Protein AF-A0A7R7XE07-F1 (afdb_monomer)

Foldseek 3Di:
DDPVVVVVPPDPPVLVCVVLLADDLVVLVVLLVCLLPPVVPQDPVNLCNLLSADDLVLLQVQCCVPPVDGPCVLLQCLLPPVVPDALVSLLCLLSRNDHPDVVSSVSSVVVLVCCVVPVVVSNVSSVSSNVSNDDPSSVSSNVSSVPPVVSVVSVVVVLVVPQLVQVVVPHDPVLVVVVVVPPDAADEDEDEDAPCPPPPVVVVVVVVVVVCLVVPLPRHHSSVVNVVRHDYDYDYDPDDPPPPPPPPPPPDDDDDDDD

Secondary structure (DSSP, 8-state):
--GGGSGGGS------GGGGTPPPHHHHHHHHHHHHH-GGG--HHHHHHHHT---HHHHHHHHHHHHS--HHHHHHHHHH-STT--HHHHHHHHTTS----HHHHHHHHHHHHHHHHHSHHHHHHHHHHHHHHS-HHHHHHHHHHH-HHHHHHHHHHHHHHS--HHHHS-S-HHHHHHHTTTTS---EEEE--SS-TT-HHHHHHHHHHHHHHHHSTTSSTTHHHHHHH-EEEE----S-GGG-GGG------------

Mean predicted aligned error: 15.88 Å

Sequence (259 aa):
MDIHTRLADVRQMRINYQNLGLSDWSNIEPLFDKAINNPAEVTPEEKHKIAQWPSHEEMDAQCQKQFNRSIDDLLQAAATDRDPLNHPEARLIRQGFHGIDLLAYTEREAVARRRERFEKPLWDTYQKALASVLLPVELQAWNAVADSRWFNEKGASLQKQIHNPFVDSGPAPWVQRIIDQGDSKACGYAIYCSGLDRSEAWQNFQSYFDQRVSLVPSLGAGSDQIRSTKLTQFLNYEEPEDDLTFCDKSSETFETKAA

pLDDT: mean 73.91, std 19.94, range [32.12, 97.75]

Nearest PDB structures (foldseek):
  2e7g-assembly1_A  TM=3.113E-01  e=5.527E+00  Homo sapiens

Radius of gyration: 25.07 Å; Cα contacts (8 Å, |Δi|>4): 210; chains: 1; bounding box: 49×61×80 Å

Solvent-accessible surface area (backbone atoms only — not comparable to full-atom values): 15424 Å² total; per-residue (Å²): 135,71,74,79,69,63,70,80,66,67,70,78,72,76,74,57,40,67,86,63,62,37,73,62,58,90,79,45,48,70,55,28,56,42,19,61,76,42,37,90,76,54,46,75,68,54,40,26,58,69,58,38,33,60,56,70,67,55,31,34,52,49,32,37,74,75,68,71,39,54,54,65,60,53,31,50,39,29,41,75,48,53,80,83,53,50,50,69,59,41,47,28,59,63,56,30,45,50,77,94,43,73,67,58,47,54,52,50,54,50,50,52,54,46,36,55,71,77,38,42,74,60,40,54,45,45,54,49,15,42,64,48,58,43,53,72,51,51,46,40,18,46,57,57,43,61,39,62,66,62,48,50,53,42,44,53,51,47,61,71,62,52,70,44,64,28,60,79,70,41,40,58,74,73,54,40,54,61,62,73,56,58,97,68,76,58,62,63,58,84,58,86,59,74,97,41,82,91,33,71,69,47,55,49,46,53,51,50,48,52,54,46,64,70,61,62,62,78,66,44,42,65,27,68,60,50,61,78,35,54,45,85,53,84,56,83,68,90,71,71,84,86,73,72,77,80,80,76,84,81,82,76,75,90,78,82,80,87,129

Structure (mmCIF, N/CA/C/O backbone):
data_AF-A0A7R7XE07-F1
#
_entry.id   AF-A0A7R7XE07-F1
#
loop_
_atom_site.group_PDB
_atom_site.id
_atom_site.type_symbol
_atom_site.label_atom_id
_atom_site.label_alt_id
_atom_site.label_comp_id
_atom_site.label_asym_id
_atom_site.label_entity_id
_atom_site.label_seq_id
_atom_site.pdbx_PDB_ins_code
_atom_site.Cartn_x
_atom_site.Cartn_y
_atom_site.Cartn_z
_atom_site.occupancy
_atom_site.B_iso_or_equiv
_atom_site.auth_seq_id
_atom_site.auth_comp_id
_atom_site.auth_asym_id
_atom_site.auth_atom_id
_atom_site.pdbx_PDB_model_num
ATOM 1 N N . MET A 1 1 ? 11.368 44.704 -7.005 1.00 43.84 1 MET A N 1
ATOM 2 C CA . MET A 1 1 ? 10.374 43.661 -7.339 1.00 43.84 1 MET A CA 1
ATOM 3 C C . MET A 1 1 ? 10.916 42.363 -6.782 1.00 43.84 1 MET A C 1
ATOM 5 O O . MET A 1 1 ? 12.028 41.994 -7.133 1.00 43.84 1 MET A O 1
ATOM 9 N N . ASP A 1 2 ? 10.209 41.815 -5.803 1.00 34.81 2 ASP A N 1
ATOM 10 C CA . ASP A 1 2 ? 10.737 40.907 -4.786 1.00 34.81 2 ASP A CA 1
ATOM 11 C C . ASP A 1 2 ? 10.860 39.457 -5.291 1.00 34.81 2 ASP A C 1
ATOM 13 O O . ASP A 1 2 ? 9.931 38.913 -5.891 1.00 34.81 2 ASP A O 1
ATOM 17 N N . ILE A 1 3 ? 12.020 38.836 -5.064 1.00 39.34 3 ILE A N 1
ATOM 18 C CA . ILE A 1 3 ? 12.343 37.459 -5.483 1.00 39.34 3 ILE A CA 1
ATOM 19 C C . ILE A 1 3 ? 11.590 36.438 -4.610 1.00 39.34 3 ILE A C 1
ATOM 21 O O . ILE A 1 3 ? 11.334 35.314 -5.043 1.00 39.34 3 ILE A O 1
ATOM 25 N N . HIS A 1 4 ? 11.124 36.849 -3.427 1.00 35.91 4 HIS A N 1
ATOM 26 C CA . HIS A 1 4 ? 10.370 35.988 -2.519 1.00 35.91 4 HIS A CA 1
ATOM 27 C C . HIS A 1 4 ? 8.942 35.661 -2.975 1.00 35.91 4 HIS A C 1
ATOM 29 O O . HIS A 1 4 ? 8.374 34.679 -2.506 1.00 35.91 4 HIS A O 1
ATOM 35 N N . THR A 1 5 ? 8.370 36.396 -3.932 1.00 40.59 5 THR A N 1
ATOM 36 C CA . THR A 1 5 ? 7.012 36.111 -4.433 1.00 40.59 5 THR A CA 1
ATOM 37 C C . THR A 1 5 ? 6.993 35.067 -5.559 1.00 40.59 5 THR A C 1
ATOM 39 O O . THR A 1 5 ? 5.938 34.524 -5.866 1.00 40.59 5 THR A O 1
ATOM 42 N N . ARG A 1 6 ? 8.143 34.724 -6.163 1.00 37.09 6 ARG A N 1
ATOM 43 C CA . ARG A 1 6 ? 8.214 33.758 -7.283 1.00 37.09 6 ARG A CA 1
ATOM 44 C C . ARG A 1 6 ? 8.475 32.304 -6.876 1.00 37.09 6 ARG A C 1
ATOM 46 O O . ARG A 1 6 ? 8.302 31.421 -7.705 1.00 37.09 6 ARG A O 1
ATOM 53 N N . LEU A 1 7 ? 8.831 32.035 -5.617 1.00 35.06 7 LEU A N 1
ATOM 54 C CA . LEU A 1 7 ? 9.007 30.664 -5.105 1.00 35.06 7 LEU A CA 1
ATOM 55 C C . LEU A 1 7 ? 7.715 30.036 -4.553 1.00 35.06 7 LEU A C 1
ATOM 57 O O . LEU A 1 7 ? 7.686 28.835 -4.307 1.00 35.06 7 LEU A O 1
ATOM 61 N N . ALA A 1 8 ? 6.637 30.812 -4.410 1.00 35.09 8 ALA A N 1
ATOM 62 C CA . ALA A 1 8 ? 5.317 30.287 -4.047 1.00 35.09 8 ALA A CA 1
ATOM 63 C C . ALA A 1 8 ? 4.588 29.612 -5.228 1.00 35.09 8 ALA A C 1
ATOM 65 O O . ALA A 1 8 ? 3.557 28.980 -5.025 1.00 35.09 8 ALA A O 1
ATOM 66 N N . ASP A 1 9 ? 5.136 29.729 -6.441 1.00 38.06 9 ASP A N 1
ATOM 67 C CA . ASP A 1 9 ? 4.535 29.241 -7.687 1.00 38.06 9 ASP A CA 1
ATOM 68 C C . ASP A 1 9 ? 5.394 28.148 -8.356 1.00 38.06 9 ASP A C 1
ATOM 70 O O . ASP A 1 9 ? 5.273 27.860 -9.550 1.00 38.06 9 ASP A O 1
ATOM 74 N N . VAL A 1 10 ? 6.277 27.498 -7.580 1.00 42.09 10 VAL A N 1
ATOM 75 C CA . VAL A 1 10 ? 6.873 26.209 -7.959 1.00 42.09 10 VAL A CA 1
ATOM 76 C C . VAL A 1 10 ? 5.752 25.186 -7.902 1.00 42.09 10 VAL A C 1
ATOM 78 O O . VAL A 1 10 ? 5.518 24.565 -6.869 1.00 42.09 10 VAL A O 1
ATOM 81 N N . ARG A 1 11 ? 5.013 25.111 -9.017 1.00 42.09 11 ARG A N 1
ATOM 82 C CA . ARG A 1 11 ? 4.051 24.079 -9.409 1.00 42.09 11 ARG A CA 1
ATOM 83 C C . ARG A 1 11 ? 3.715 23.155 -8.250 1.00 42.09 11 ARG A C 1
ATOM 85 O O . ARG A 1 11 ? 4.334 22.105 -8.075 1.00 42.09 11 ARG A O 1
ATOM 92 N N . GLN A 1 12 ? 2.680 23.530 -7.503 1.00 44.62 12 GLN A N 1
ATOM 93 C CA . GLN A 1 12 ? 1.861 22.565 -6.796 1.00 44.62 12 GLN A CA 1
ATOM 94 C C . GLN A 1 12 ? 1.440 21.546 -7.866 1.00 44.62 12 GLN A C 1
ATOM 96 O O . GLN A 1 12 ? 0.466 21.760 -8.587 1.00 44.62 12 GLN A O 1
ATOM 101 N N . MET A 1 13 ? 2.207 20.464 -8.053 1.00 43.44 13 MET A N 1
ATOM 102 C CA . MET A 1 13 ? 1.665 19.258 -8.653 1.00 43.44 13 MET A CA 1
ATOM 103 C C . MET A 1 13 ? 0.469 18.964 -7.767 1.00 43.44 13 MET A C 1
ATOM 105 O O . MET A 1 13 ? 0.630 18.576 -6.606 1.00 43.44 13 MET A O 1
ATOM 109 N N . ARG A 1 14 ? -0.725 19.305 -8.260 1.00 55.38 14 ARG A N 1
ATOM 110 C CA . ARG A 1 14 ? -1.980 18.949 -7.623 1.00 55.38 14 ARG A CA 1
ATOM 111 C C . ARG A 1 14 ? -2.025 17.438 -7.713 1.00 55.38 14 ARG A C 1
ATOM 113 O O . ARG A 1 14 ? -2.500 16.884 -8.696 1.00 55.38 14 ARG A O 1
ATOM 120 N N . ILE A 1 15 ? -1.437 16.790 -6.713 1.00 60.94 15 ILE A N 1
ATOM 121 C CA . ILE A 1 15 ? -1.620 15.372 -6.485 1.00 60.94 15 ILE A CA 1
ATOM 122 C C . ILE A 1 15 ? -3.122 15.224 -6.311 1.00 60.94 15 ILE A C 1
ATOM 124 O O . ILE A 1 15 ? -3.706 15.778 -5.379 1.00 60.94 15 ILE A O 1
ATOM 128 N N . ASN A 1 16 ? -3.759 14.562 -7.268 1.00 70.00 16 ASN A N 1
ATOM 129 C CA . ASN A 1 16 ? -5.175 14.294 -7.164 1.00 70.00 16 ASN A CA 1
ATOM 130 C C . ASN A 1 16 ? -5.347 13.127 -6.189 1.00 70.00 16 ASN A C 1
ATOM 132 O O . ASN A 1 16 ? -5.328 11.965 -6.586 1.00 70.00 16 ASN A O 1
ATOM 136 N N . TYR A 1 17 ? -5.473 13.453 -4.902 1.00 73.50 17 TYR A N 1
ATOM 137 C CA . TYR A 1 17 ? -5.625 12.473 -3.828 1.00 73.50 17 TYR A CA 1
ATOM 138 C C . TYR A 1 17 ? -6.795 11.511 -4.086 1.00 73.50 17 TYR A C 1
ATOM 140 O O . TYR A 1 17 ? -6.667 10.322 -3.810 1.00 73.50 17 TYR A O 1
ATOM 148 N N . GLN A 1 18 ? -7.878 11.983 -4.719 1.00 74.19 18 GLN A N 1
ATOM 149 C CA . GLN A 1 18 ? -9.045 11.159 -5.050 1.00 74.19 18 GLN A CA 1
ATOM 150 C C . GLN A 1 18 ? -8.714 10.063 -6.069 1.00 74.19 18 GLN A C 1
ATOM 152 O O . GLN A 1 18 ? -9.136 8.924 -5.890 1.00 74.19 18 GLN A O 1
ATOM 157 N N . ASN A 1 19 ? -7.900 10.366 -7.087 1.00 73.12 19 ASN A N 1
ATOM 158 C CA . ASN A 1 19 ? -7.453 9.362 -8.065 1.00 73.12 19 ASN A CA 1
ATOM 159 C C . ASN A 1 19 ? -6.577 8.277 -7.421 1.00 73.12 19 ASN A C 1
ATOM 161 O O . ASN A 1 19 ? -6.492 7.160 -7.924 1.00 73.12 19 ASN A O 1
ATOM 165 N N . LEU A 1 20 ? -5.941 8.602 -6.296 1.00 68.62 20 LEU A N 1
ATOM 166 C CA . LEU A 1 20 ? -5.157 7.675 -5.492 1.00 68.62 20 LEU A CA 1
ATOM 167 C C . LEU A 1 20 ? -5.974 7.037 -4.367 1.00 68.62 20 LEU A C 1
ATOM 169 O O . LEU A 1 20 ? -5.382 6.396 -3.509 1.00 68.62 20 LEU A O 1
ATOM 173 N N . GLY A 1 21 ? -7.296 7.227 -4.312 1.00 68.94 21 GLY A N 1
ATOM 174 C CA . GLY A 1 21 ? -8.122 6.731 -3.207 1.00 68.94 21 GLY A CA 1
ATOM 175 C C . GLY A 1 21 ? -7.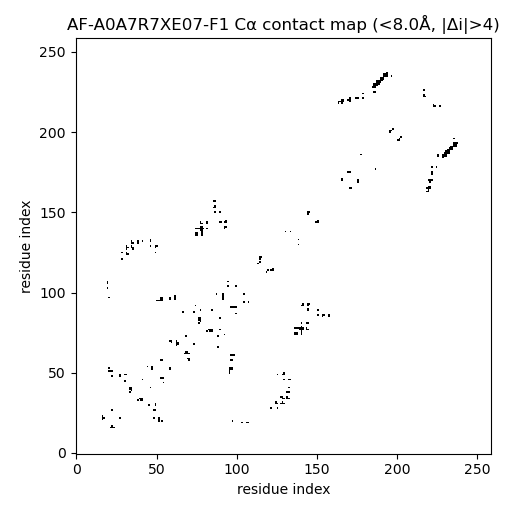658 7.217 -1.827 1.00 68.94 21 GLY A C 1
ATOM 176 O O . GLY A 1 21 ? -7.918 6.554 -0.827 1.00 68.94 21 GLY A O 1
ATOM 177 N N . LEU A 1 22 ? -6.927 8.335 -1.774 1.00 78.25 22 LEU A N 1
ATOM 178 C CA . LEU A 1 22 ? -6.432 8.947 -0.549 1.00 78.25 22 LEU A CA 1
ATOM 179 C C . LEU A 1 22 ? -7.349 10.102 -0.160 1.00 78.25 22 LEU A C 1
ATOM 181 O O . LEU A 1 22 ? -7.766 10.912 -0.991 1.00 78.25 22 LEU A O 1
ATOM 185 N N . SER A 1 23 ? -7.607 10.216 1.134 1.00 79.06 23 SER A N 1
ATOM 186 C CA . SER A 1 23 ? -8.317 11.362 1.686 1.00 79.06 23 SER A CA 1
ATOM 187 C C . SER A 1 23 ? -7.378 12.558 1.834 1.00 79.06 23 SER A C 1
ATOM 189 O O . SER A 1 23 ? -6.199 12.415 2.189 1.00 79.06 23 SER A O 1
ATOM 191 N N . ASP A 1 24 ? -7.925 13.751 1.607 1.00 79.88 24 ASP A N 1
ATOM 192 C CA . ASP A 1 24 ? -7.294 14.992 2.041 1.00 79.88 24 ASP A CA 1
ATOM 193 C C . ASP A 1 24 ? -7.287 15.034 3.574 1.00 79.88 24 ASP A C 1
ATOM 195 O O . ASP A 1 24 ? -8.331 14.881 4.214 1.00 79.88 24 ASP A O 1
ATOM 199 N N . TRP A 1 25 ? -6.100 15.200 4.154 1.00 79.62 25 TRP A N 1
ATOM 200 C CA . TRP A 1 25 ? -5.897 15.122 5.595 1.00 79.62 25 TRP A CA 1
ATOM 201 C C . TRP A 1 25 ? -6.616 16.231 6.349 1.00 79.62 25 TRP A C 1
ATOM 203 O O . TRP A 1 25 ? -7.159 15.956 7.414 1.00 79.62 25 TRP A O 1
ATOM 213 N N . SER A 1 26 ? -6.773 17.411 5.749 1.00 74.88 26 SER A N 1
ATOM 214 C CA . SER A 1 26 ? -7.563 18.493 6.345 1.00 74.88 26 SER A CA 1
ATOM 215 C C . SER A 1 26 ? -9.038 18.122 6.560 1.00 74.88 26 SER A C 1
ATOM 217 O O . SER A 1 26 ? -9.687 18.685 7.434 1.00 74.88 26 SER A O 1
ATOM 219 N N . ASN A 1 27 ? -9.572 17.152 5.806 1.00 80.44 27 ASN A N 1
ATOM 220 C CA . ASN A 1 27 ? -10.956 16.687 5.956 1.00 80.44 27 ASN A CA 1
ATOM 221 C C . ASN A 1 27 ? -11.101 15.498 6.918 1.00 80.44 27 ASN A C 1
ATOM 223 O O . ASN A 1 27 ? -12.210 15.223 7.372 1.00 80.44 27 ASN A O 1
ATOM 227 N N . ILE A 1 28 ? -10.015 14.770 7.201 1.00 84.81 28 ILE A N 1
ATOM 228 C CA . ILE A 1 28 ? -10.043 13.573 8.060 1.00 84.81 28 ILE A CA 1
ATOM 229 C C . ILE A 1 28 ? -9.342 13.766 9.405 1.00 84.81 28 ILE A C 1
ATOM 231 O O . ILE A 1 28 ? -9.492 12.921 10.279 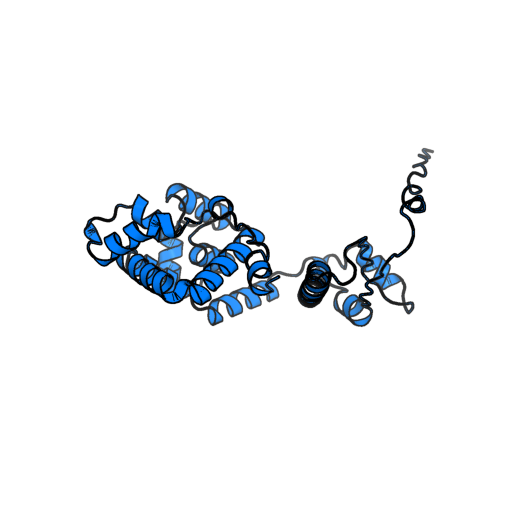1.00 84.81 28 ILE A O 1
ATOM 235 N N . GLU A 1 29 ? -8.653 14.886 9.615 1.00 87.56 29 GLU A N 1
ATOM 236 C CA . GLU A 1 29 ? -8.020 15.237 10.889 1.00 87.56 29 GLU A CA 1
ATOM 237 C C . GLU A 1 29 ? -8.982 15.164 12.094 1.00 87.56 29 GLU A C 1
ATOM 239 O O . GLU A 1 29 ? -8.615 14.525 13.081 1.00 87.56 29 GLU A O 1
ATOM 244 N N . PRO A 1 30 ? -10.247 15.644 12.027 1.00 92.06 30 PRO A N 1
ATOM 245 C CA . PRO A 1 30 ? -11.185 15.475 13.142 1.00 92.06 30 PRO A CA 1
ATOM 246 C C . PRO A 1 30 ? -11.481 14.006 13.488 1.00 92.06 30 PRO A C 1
ATOM 248 O O . PRO A 1 30 ? -11.776 13.682 14.640 1.00 92.06 30 PRO A O 1
ATOM 251 N N . LEU A 1 31 ? -11.396 13.098 12.506 1.00 94.31 31 LEU A N 1
ATOM 252 C CA . LEU A 1 31 ? -11.542 11.660 12.748 1.00 94.31 31 LEU A CA 1
ATOM 253 C C . LEU A 1 31 ? -10.318 11.085 13.465 1.00 94.31 31 LEU A C 1
ATOM 255 O O . LEU A 1 31 ? -10.469 10.131 14.225 1.00 94.31 31 LEU A O 1
ATOM 259 N N . PHE A 1 32 ? -9.129 11.663 13.270 1.00 95.50 32 PHE A N 1
ATOM 260 C CA . PHE A 1 32 ? -7.938 11.252 14.011 1.00 95.50 32 PHE A CA 1
ATOM 261 C C . PHE A 1 32 ? -8.087 11.562 15.498 1.00 95.50 32 PHE A C 1
ATOM 263 O O . PHE A 1 32 ? -7.876 10.681 16.331 1.00 95.50 32 PHE A O 1
ATOM 270 N N . ASP A 1 33 ? -8.534 12.772 15.833 1.00 94.69 33 ASP A N 1
ATOM 271 C CA . ASP A 1 33 ? -8.780 13.161 17.223 1.00 94.69 33 ASP A CA 1
ATOM 272 C C . ASP A 1 33 ? -9.878 12.310 17.864 1.00 94.69 33 ASP A C 1
ATOM 274 O O . ASP A 1 33 ? -9.733 11.863 19.006 1.00 94.69 33 ASP A O 1
ATOM 278 N N . LYS A 1 34 ? -10.961 12.036 17.123 1.00 96.44 34 LYS A N 1
ATOM 279 C CA . LYS A 1 34 ? -12.021 11.124 17.571 1.00 96.44 34 LYS A CA 1
ATOM 280 C C . LYS A 1 34 ? -11.461 9.734 17.878 1.00 96.44 34 LYS A C 1
ATOM 282 O O . LYS A 1 34 ? -11.728 9.201 18.949 1.00 96.44 34 LYS A O 1
ATOM 287 N N . ALA A 1 35 ? -10.656 9.172 16.980 1.00 97.25 35 ALA A N 1
ATOM 288 C CA . ALA A 1 35 ? -10.058 7.851 17.144 1.00 97.25 35 ALA A CA 1
ATOM 289 C C . ALA A 1 35 ? -9.084 7.754 18.322 1.00 97.25 35 ALA A C 1
ATOM 291 O O . ALA A 1 35 ? -9.037 6.732 19.002 1.00 97.25 35 ALA A O 1
ATOM 292 N N . ILE A 1 36 ? -8.310 8.809 18.578 1.00 96.88 36 ILE A N 1
ATOM 293 C CA . ILE A 1 36 ? -7.358 8.837 19.692 1.00 96.88 36 ILE A CA 1
ATOM 294 C C . ILE A 1 36 ? -8.090 8.930 21.033 1.00 96.88 36 ILE A C 1
ATOM 296 O O . ILE A 1 36 ? -7.728 8.222 21.971 1.00 96.88 36 ILE A O 1
ATOM 300 N N . ASN A 1 37 ? -9.102 9.795 21.133 1.00 97.00 37 ASN A N 1
ATOM 301 C CA . ASN A 1 37 ? -9.763 10.083 22.406 1.00 97.00 37 ASN A CA 1
ATOM 302 C C . ASN A 1 37 ? -10.909 9.110 22.723 1.00 97.00 37 ASN A C 1
ATOM 304 O O . ASN A 1 37 ? -11.071 8.722 23.877 1.00 97.00 37 ASN A O 1
ATOM 308 N N . ASN A 1 38 ? -11.679 8.699 21.711 1.00 96.44 38 ASN A N 1
ATOM 309 C CA . ASN A 1 38 ? -12.880 7.870 21.846 1.00 96.44 38 ASN A CA 1
ATOM 310 C C . ASN A 1 38 ? -12.901 6.733 20.798 1.00 96.44 38 ASN A C 1
ATOM 312 O O . ASN A 1 38 ? -13.811 6.679 19.965 1.00 96.44 38 ASN A O 1
ATOM 316 N N . PRO A 1 39 ? -11.938 5.789 20.818 1.00 94.25 39 PRO A N 1
ATOM 317 C CA . PRO A 1 39 ? -11.829 4.741 19.795 1.00 94.25 39 PRO A CA 1
ATOM 318 C C . PRO A 1 39 ? -13.084 3.865 19.673 1.00 94.25 39 PRO A C 1
ATOM 320 O O . PRO A 1 39 ? -13.414 3.413 18.583 1.00 94.25 39 PRO A O 1
ATOM 323 N N . ALA A 1 40 ? -13.825 3.665 20.768 1.00 94.31 40 ALA A N 1
ATOM 324 C CA . ALA A 1 40 ? -15.060 2.879 20.775 1.00 94.31 40 ALA A CA 1
ATOM 325 C C . ALA A 1 40 ? -16.228 3.534 20.006 1.00 94.31 40 ALA A C 1
ATOM 327 O O . ALA A 1 40 ? -17.192 2.850 19.674 1.00 94.31 40 ALA A O 1
ATOM 328 N N . GLU A 1 41 ? -16.160 4.841 19.730 1.00 96.06 41 GLU A N 1
ATOM 329 C CA . GLU A 1 41 ? -17.180 5.573 18.963 1.00 96.06 41 GLU A CA 1
ATOM 330 C C . GLU A 1 41 ? -16.878 5.617 17.457 1.00 96.06 41 GLU A C 1
ATOM 332 O O . GLU A 1 41 ? -17.665 6.176 16.686 1.00 96.06 41 GLU A O 1
ATOM 337 N N . VAL A 1 42 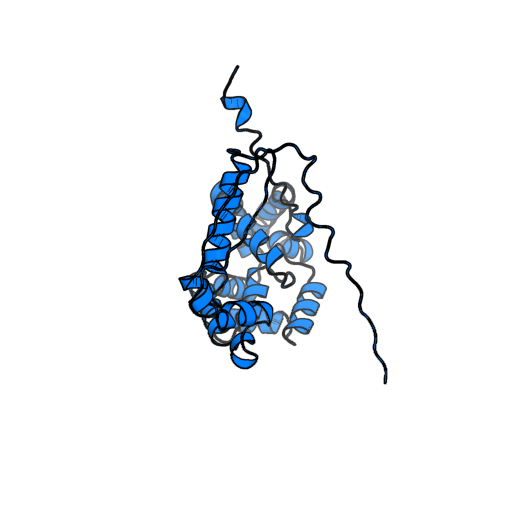? -15.728 5.083 17.034 1.00 96.62 42 VAL A N 1
ATOM 338 C CA . VAL A 1 42 ? -15.324 5.047 15.627 1.00 96.62 42 VAL A CA 1
ATOM 339 C C . VAL A 1 42 ? -16.109 3.958 14.903 1.00 96.62 42 VAL A C 1
ATOM 341 O O . VAL A 1 42 ? -16.055 2.786 15.278 1.00 96.62 42 VAL A O 1
ATOM 344 N N . THR A 1 43 ? -16.835 4.332 13.850 1.00 95.44 43 THR A N 1
ATOM 345 C CA . THR A 1 43 ? -17.574 3.359 13.034 1.00 95.44 43 THR A CA 1
ATOM 346 C C . THR A 1 43 ? -16.635 2.597 12.088 1.00 95.44 43 THR A C 1
ATOM 348 O O . THR A 1 43 ? -15.534 3.075 11.790 1.00 95.44 43 THR A O 1
ATOM 351 N N . PRO A 1 44 ? -17.047 1.434 11.551 1.00 93.81 44 PRO A N 1
ATOM 352 C CA . PRO A 1 44 ? -16.266 0.722 10.537 1.00 93.81 44 PRO A CA 1
ATOM 353 C C . PRO A 1 44 ? -15.906 1.595 9.322 1.00 93.81 44 PRO A C 1
ATOM 355 O O . PRO A 1 44 ? -14.778 1.560 8.836 1.00 93.81 44 PRO A O 1
ATOM 358 N N . GLU A 1 45 ? -16.818 2.450 8.860 1.00 92.69 45 GLU A N 1
ATOM 359 C CA . GLU A 1 45 ? -16.578 3.348 7.726 1.00 92.69 45 GLU A CA 1
ATOM 360 C C . GLU A 1 45 ? -15.550 4.433 8.067 1.00 92.69 45 GLU A C 1
ATOM 362 O O . GLU A 1 45 ? -14.712 4.793 7.238 1.00 92.69 45 GLU A O 1
ATOM 367 N N . GLU A 1 46 ? -15.595 4.968 9.289 1.00 94.69 46 GLU A N 1
ATOM 368 C CA . GLU A 1 46 ? -14.602 5.927 9.775 1.00 94.69 46 GLU A CA 1
ATOM 369 C C . GLU A 1 46 ? -13.226 5.275 9.920 1.00 94.69 46 GLU A C 1
ATOM 371 O O . GLU A 1 46 ? -12.235 5.871 9.495 1.00 94.69 46 GLU A O 1
ATOM 376 N N . LYS A 1 47 ? -13.157 4.034 10.420 1.00 95.19 47 LYS A N 1
ATOM 377 C CA . LYS A 1 47 ? -11.919 3.241 10.453 1.00 95.19 47 LYS A CA 1
ATOM 378 C C . LYS A 1 47 ? -11.312 3.120 9.056 1.00 95.19 47 LYS A C 1
ATOM 380 O O . LYS A 1 47 ? -10.126 3.398 8.895 1.00 95.19 47 LYS A O 1
ATOM 385 N N . HIS A 1 48 ? -12.105 2.762 8.045 1.00 93.81 48 HIS A N 1
ATOM 386 C CA . HIS A 1 48 ? -11.614 2.638 6.668 1.00 93.81 48 HIS A CA 1
ATOM 387 C C . HIS A 1 48 ? -11.111 3.982 6.119 1.00 93.81 48 HIS A C 1
ATOM 389 O O . HIS A 1 48 ? -10.060 4.033 5.485 1.00 93.81 48 HIS A O 1
ATOM 395 N N . LYS A 1 49 ? -11.790 5.098 6.427 1.00 92.31 49 LYS A N 1
ATOM 396 C CA . LYS A 1 49 ? -11.321 6.445 6.050 1.00 92.31 49 LYS A CA 1
ATOM 397 C C . LYS A 1 49 ? -10.007 6.823 6.725 1.00 92.31 49 LYS A C 1
ATOM 399 O O . LYS A 1 49 ? -9.138 7.381 6.055 1.00 92.31 49 LYS A O 1
ATOM 404 N N . ILE A 1 50 ? -9.869 6.532 8.021 1.00 94.12 50 ILE A N 1
ATOM 405 C CA . ILE A 1 50 ? -8.635 6.768 8.777 1.00 94.12 50 ILE A CA 1
ATOM 406 C C . ILE A 1 50 ? -7.521 5.935 8.154 1.00 94.12 50 ILE A C 1
ATOM 408 O O . ILE A 1 50 ? -6.539 6.508 7.702 1.00 94.12 50 ILE A O 1
ATOM 412 N N . ALA A 1 51 ? -7.709 4.621 8.018 1.00 93.06 51 ALA A N 1
ATOM 413 C CA . ALA A 1 51 ? -6.731 3.705 7.431 1.00 93.06 51 ALA A CA 1
ATOM 414 C C . ALA A 1 51 ? -6.464 3.937 5.933 1.00 93.06 51 ALA A C 1
ATOM 416 O O . ALA A 1 51 ? -5.525 3.366 5.379 1.00 93.06 51 ALA A O 1
ATOM 417 N N . GLN A 1 52 ? -7.257 4.799 5.286 1.00 91.00 52 GLN A N 1
ATOM 418 C CA . GLN A 1 52 ? -7.253 5.031 3.843 1.00 91.00 52 GLN A CA 1
ATOM 419 C C . GLN A 1 52 ? -7.408 3.713 3.075 1.00 91.00 52 GLN A C 1
ATOM 421 O O . GLN A 1 52 ? -6.721 3.487 2.084 1.00 91.00 52 GLN A O 1
ATOM 426 N N . TRP A 1 53 ? -8.295 2.838 3.546 1.00 93.25 53 TRP A N 1
ATOM 427 C CA . TRP A 1 53 ? -8.650 1.570 2.909 1.00 93.25 53 TRP A CA 1
ATOM 428 C C . TRP A 1 53 ? -9.922 1.733 2.067 1.00 93.25 53 TRP A C 1
ATOM 430 O O . TRP A 1 53 ? -10.779 2.553 2.418 1.00 93.25 53 TRP A O 1
ATOM 440 N N . PRO A 1 54 ? -10.077 0.978 0.964 1.00 92.31 54 PRO A N 1
ATOM 441 C CA . PRO A 1 54 ? -11.354 0.897 0.265 1.00 92.31 54 PRO A CA 1
ATOM 442 C C . PRO A 1 54 ? -12.393 0.159 1.123 1.00 92.31 54 PRO A C 1
ATOM 444 O O . PRO A 1 54 ? -12.114 -0.243 2.254 1.00 92.31 54 PRO A O 1
ATOM 447 N N . SER A 1 55 ? -13.619 0.003 0.627 1.00 92.19 55 SER A N 1
ATOM 448 C CA . SER A 1 55 ? -14.639 -0.767 1.351 1.00 92.19 55 SER A CA 1
ATOM 449 C C . SER A 1 55 ? -14.197 -2.221 1.561 1.00 92.19 55 SER A C 1
ATOM 451 O O . SER A 1 55 ? -13.420 -2.759 0.772 1.00 92.19 55 SER A O 1
ATOM 453 N N . HIS A 1 56 ? -14.702 -2.882 2.606 1.00 92.69 56 HIS A N 1
ATOM 454 C CA . HIS A 1 56 ? -14.345 -4.280 2.884 1.00 92.69 56 HIS A CA 1
ATOM 455 C C . HIS A 1 56 ? -14.659 -5.203 1.696 1.00 92.69 56 HIS A C 1
ATOM 457 O O . HIS A 1 56 ? -13.859 -6.063 1.348 1.00 92.69 56 HIS A O 1
ATOM 463 N N . GLU A 1 57 ? -15.786 -4.974 1.016 1.00 93.31 57 GLU A N 1
ATOM 464 C CA . GLU A 1 57 ? -16.170 -5.719 -0.187 1.00 93.31 57 GLU A CA 1
ATOM 465 C C . GLU A 1 57 ? -15.147 -5.554 -1.322 1.00 93.31 57 GLU A C 1
ATOM 467 O O . GLU A 1 57 ? -14.781 -6.526 -1.982 1.00 93.31 57 GLU A O 1
ATOM 472 N N . GLU A 1 58 ? -14.638 -4.337 -1.539 1.00 92.69 58 GLU A N 1
ATOM 473 C CA . GLU A 1 58 ? -13.597 -4.076 -2.539 1.00 92.69 58 GLU A CA 1
ATOM 474 C C . GLU A 1 58 ? -12.255 -4.698 -2.147 1.00 92.69 58 GLU A C 1
ATOM 476 O O . GLU A 1 58 ? -11.557 -5.234 -3.012 1.00 92.69 58 GLU A O 1
ATOM 481 N N . MET A 1 59 ? -11.892 -4.640 -0.863 1.00 94.62 59 MET A N 1
ATOM 482 C CA . MET A 1 59 ? -10.693 -5.290 -0.332 1.00 94.62 59 MET A CA 1
ATOM 483 C C . MET A 1 59 ? -10.750 -6.806 -0.584 1.00 94.62 59 MET A C 1
ATOM 485 O O . MET A 1 59 ? -9.800 -7.375 -1.124 1.00 94.62 59 MET A O 1
ATOM 489 N N . ASP A 1 60 ? -11.886 -7.443 -0.286 1.00 94.50 60 ASP A N 1
ATOM 490 C CA . ASP A 1 60 ? -12.089 -8.886 -0.452 1.00 94.50 60 ASP A CA 1
ATOM 491 C C . ASP A 1 60 ? -12.066 -9.258 -1.929 1.00 94.50 60 ASP A C 1
ATOM 493 O O . ASP A 1 60 ? -11.377 -10.197 -2.330 1.00 94.50 60 ASP A O 1
ATOM 497 N N . ALA A 1 61 ? -12.753 -8.479 -2.769 1.00 91.44 61 ALA A N 1
ATOM 498 C CA . ALA A 1 61 ? -12.747 -8.682 -4.209 1.00 91.44 61 ALA A CA 1
ATOM 499 C C . ALA A 1 61 ? -11.326 -8.609 -4.791 1.00 91.44 61 ALA A C 1
ATOM 501 O O . ALA A 1 61 ? -10.981 -9.395 -5.677 1.00 91.4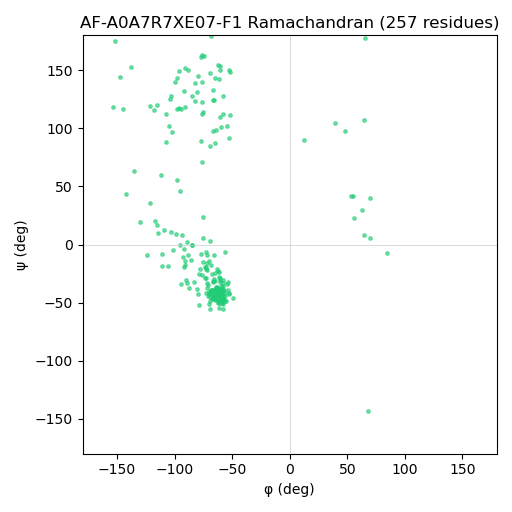4 61 ALA A O 1
ATOM 502 N N . GLN A 1 62 ? -10.479 -7.698 -4.299 1.00 89.62 62 GLN A N 1
ATOM 503 C CA . GLN A 1 62 ? -9.087 -7.597 -4.736 1.00 89.62 62 GLN A CA 1
ATOM 504 C C . GLN A 1 62 ? -8.242 -8.785 -4.275 1.00 89.62 62 GLN A C 1
ATOM 506 O O . GLN A 1 62 ? -7.548 -9.379 -5.106 1.00 89.62 62 GLN A O 1
ATOM 511 N N . CYS A 1 63 ? -8.321 -9.151 -2.993 1.00 92.00 63 CYS A N 1
ATOM 512 C CA . CYS A 1 63 ? -7.609 -10.298 -2.429 1.00 92.00 63 CYS A CA 1
ATOM 513 C C . CYS A 1 63 ? -7.993 -11.595 -3.154 1.00 92.00 63 CYS A C 1
ATOM 515 O O . CYS A 1 63 ? -7.126 -12.336 -3.630 1.00 92.00 63 CYS A O 1
ATOM 517 N N . GLN A 1 64 ? -9.294 -11.815 -3.350 1.00 91.88 64 GLN A N 1
ATOM 518 C CA . GLN A 1 64 ? -9.817 -13.002 -4.011 1.00 91.88 64 GLN A CA 1
ATOM 519 C C . GLN A 1 64 ? -9.403 -13.056 -5.484 1.00 91.88 64 GLN A C 1
ATOM 521 O O . GLN A 1 64 ? -8.937 -14.090 -5.960 1.00 91.88 64 GLN A O 1
ATOM 526 N N . LYS A 1 65 ? -9.521 -11.941 -6.213 1.00 88.69 65 LYS A N 1
ATOM 527 C CA . LYS A 1 65 ? -9.173 -11.876 -7.639 1.00 88.69 65 LYS A CA 1
ATOM 528 C C . LYS A 1 65 ? -7.684 -12.099 -7.896 1.00 88.69 65 LYS A C 1
ATOM 530 O O . LYS A 1 65 ? -7.333 -12.693 -8.912 1.00 88.69 65 LYS A O 1
ATOM 535 N N . GLN A 1 66 ? -6.814 -11.564 -7.042 1.00 85.88 66 GLN A N 1
ATOM 536 C CA . GLN A 1 66 ? -5.372 -11.537 -7.302 1.00 85.88 66 GLN A CA 1
ATOM 537 C C . GLN A 1 66 ? -4.629 -12.711 -6.673 1.00 85.88 66 GLN A C 1
ATOM 539 O O . GLN A 1 66 ? -3.651 -13.188 -7.247 1.00 85.88 66 GLN A O 1
ATOM 544 N N . PHE A 1 67 ? -5.086 -13.172 -5.510 1.00 88.44 67 PHE A N 1
ATOM 545 C CA . PHE A 1 67 ? -4.370 -14.156 -4.702 1.00 88.44 67 PHE A CA 1
ATOM 546 C C . PHE A 1 67 ? -5.199 -15.394 -4.382 1.00 88.44 67 PHE A C 1
ATOM 548 O O . PHE A 1 67 ? -4.637 -16.363 -3.882 1.00 88.44 67 PHE A O 1
ATOM 555 N N . ASN A 1 68 ? -6.502 -15.394 -4.695 1.00 92.81 68 ASN A N 1
ATOM 556 C CA . ASN A 1 68 ? -7.429 -16.465 -4.324 1.00 92.81 68 ASN A CA 1
ATOM 557 C C . ASN A 1 68 ? -7.423 -16.726 -2.803 1.00 92.81 68 ASN A C 1
ATOM 559 O O . ASN A 1 68 ? -7.381 -17.874 -2.358 1.00 92.81 68 ASN A O 1
ATOM 563 N N . ARG A 1 69 ? -7.398 -15.642 -2.014 1.00 93.88 69 ARG A N 1
ATOM 564 C CA . ARG A 1 69 ? -7.391 -15.641 -0.542 1.00 93.88 69 ARG A CA 1
ATOM 565 C C . ARG A 1 69 ? -8.333 -14.561 -0.015 1.00 93.88 69 ARG A C 1
ATOM 567 O O . ARG A 1 69 ? -8.522 -13.544 -0.682 1.00 93.88 69 ARG A O 1
ATOM 574 N N . SER A 1 70 ? -8.861 -14.766 1.190 1.00 96.25 70 SER A N 1
ATOM 575 C CA . SER A 1 70 ? -9.614 -13.739 1.919 1.00 96.25 70 SER A CA 1
ATOM 576 C C . SE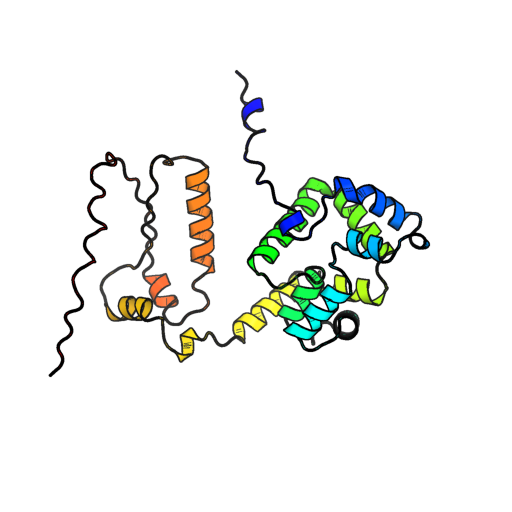R A 1 70 ? -8.686 -12.659 2.498 1.00 96.25 70 SER A C 1
ATOM 578 O O . SER A 1 70 ? -7.476 -12.882 2.635 1.00 96.25 70 SER A O 1
ATOM 580 N N . ILE A 1 71 ? -9.238 -11.490 2.855 1.00 96.12 71 ILE A N 1
ATOM 581 C CA . ILE A 1 71 ? -8.489 -10.465 3.607 1.00 96.12 71 ILE A CA 1
ATOM 582 C C . ILE A 1 71 ? -7.986 -11.038 4.936 1.00 96.12 71 ILE A C 1
ATOM 584 O O . ILE A 1 71 ? -6.811 -10.866 5.267 1.00 96.12 71 ILE A O 1
ATOM 588 N N . ASP A 1 72 ? -8.856 -11.732 5.674 1.00 96.44 72 ASP A N 1
ATOM 589 C CA . ASP A 1 72 ? -8.546 -12.272 7.000 1.00 96.44 72 ASP A CA 1
ATOM 590 C C . ASP A 1 72 ? -7.369 -13.249 6.949 1.00 96.44 72 ASP A C 1
ATOM 592 O O . ASP A 1 72 ? -6.450 -13.149 7.762 1.00 96.44 72 ASP A O 1
ATOM 596 N N . ASP A 1 73 ? -7.324 -14.136 5.950 1.00 96.25 73 ASP A N 1
ATOM 597 C CA . ASP A 1 73 ? -6.207 -15.070 5.771 1.00 96.25 73 ASP A CA 1
ATOM 598 C C . ASP A 1 73 ? -4.884 -14.347 5.489 1.00 96.25 73 ASP A C 1
ATOM 600 O O . ASP A 1 73 ? -3.823 -14.774 5.956 1.00 96.25 73 ASP A O 1
ATOM 604 N N . LEU A 1 74 ? -4.925 -13.267 4.700 1.00 95.88 74 LEU A N 1
ATOM 605 C CA . LEU A 1 74 ? -3.747 -12.464 4.366 1.00 95.88 74 LEU A CA 1
ATOM 606 C C . LEU A 1 74 ? -3.232 -11.686 5.578 1.00 95.88 74 LEU A C 1
ATOM 608 O O . LEU A 1 74 ? -2.028 -11.694 5.845 1.00 95.88 74 LEU A O 1
ATOM 612 N N . LEU A 1 75 ? -4.134 -11.050 6.327 1.00 97.19 75 LEU A N 1
ATOM 613 C CA . LEU A 1 75 ? -3.802 -10.331 7.554 1.00 97.19 75 LEU A CA 1
ATOM 614 C C . LEU A 1 75 ? -3.288 -11.283 8.633 1.00 97.19 75 LEU A C 1
ATOM 616 O O . LEU A 1 75 ? -2.253 -11.014 9.238 1.00 97.19 75 LEU A O 1
ATOM 620 N N . GLN A 1 76 ? -3.954 -12.419 8.841 1.00 97.75 76 GLN A N 1
ATOM 621 C CA . GLN A 1 76 ? -3.536 -13.412 9.826 1.00 97.75 76 GLN A CA 1
ATOM 622 C C . GLN A 1 76 ? -2.169 -14.002 9.477 1.00 97.75 76 GLN A C 1
ATOM 624 O O . GLN A 1 76 ? -1.337 -14.168 10.374 1.00 97.75 76 GLN A O 1
ATOM 629 N N . ALA A 1 77 ? -1.910 -14.282 8.194 1.00 96.81 77 ALA A N 1
ATOM 630 C CA . ALA A 1 77 ? -0.589 -14.699 7.741 1.00 96.81 77 ALA A CA 1
ATOM 631 C C . ALA A 1 77 ? 0.448 -13.626 8.091 1.00 96.81 77 ALA A C 1
ATOM 633 O O . ALA A 1 77 ? 1.362 -13.914 8.853 1.00 96.81 77 ALA A O 1
ATOM 634 N N . ALA A 1 78 ? 0.247 -12.380 7.652 1.00 96.94 78 ALA A N 1
ATOM 635 C CA . ALA A 1 78 ? 1.190 -11.285 7.888 1.00 96.94 78 ALA A CA 1
ATOM 636 C C . ALA A 1 78 ? 1.445 -11.006 9.375 1.00 96.94 78 ALA A C 1
ATOM 638 O O . ALA A 1 78 ? 2.574 -10.701 9.757 1.00 96.94 78 ALA A O 1
ATOM 639 N N . ALA A 1 79 ? 0.409 -11.117 10.207 1.00 97.56 79 ALA A N 1
ATOM 640 C CA . ALA A 1 79 ? 0.516 -10.932 11.645 1.00 97.56 79 ALA A CA 1
ATOM 641 C C . ALA A 1 79 ? 1.305 -12.063 12.320 1.00 97.56 79 ALA A C 1
ATOM 643 O O . ALA A 1 79 ? 2.100 -11.800 13.220 1.00 97.56 79 ALA A O 1
ATOM 644 N N . THR A 1 80 ? 1.092 -13.313 11.899 1.00 97.25 80 THR A N 1
ATOM 645 C CA . THR A 1 80 ? 1.700 -14.495 12.532 1.00 97.25 80 THR A CA 1
ATOM 646 C C . THR A 1 80 ? 3.149 -14.690 12.097 1.00 97.25 80 THR A C 1
ATOM 648 O O . THR A 1 80 ? 4.036 -14.839 12.934 1.00 97.25 80 THR A O 1
ATOM 651 N N . ASP A 1 81 ? 3.377 -14.696 10.786 1.00 95.25 81 ASP A N 1
ATOM 652 C CA . ASP A 1 81 ? 4.681 -14.838 10.155 1.00 95.25 81 ASP A CA 1
ATOM 653 C C . ASP A 1 81 ? 4.627 -14.152 8.790 1.00 95.25 81 ASP A C 1
ATOM 655 O O . ASP A 1 81 ? 3.852 -14.525 7.907 1.00 95.25 81 ASP A O 1
ATOM 659 N N . ARG A 1 82 ? 5.460 -13.130 8.605 1.00 94.12 82 ARG A N 1
ATOM 660 C CA . ARG A 1 82 ? 5.475 -12.363 7.360 1.00 94.12 82 ARG A CA 1
ATOM 661 C C . ARG A 1 82 ? 6.196 -13.076 6.219 1.00 94.12 82 ARG A C 1
ATOM 663 O O . ARG A 1 82 ? 5.957 -12.746 5.061 1.00 94.12 82 ARG A O 1
ATOM 670 N N . ASP A 1 83 ? 7.065 -14.044 6.500 1.00 93.19 83 ASP A N 1
ATOM 671 C CA . ASP A 1 83 ? 7.926 -14.660 5.485 1.00 93.19 83 ASP A CA 1
ATOM 672 C C . ASP A 1 83 ? 7.191 -15.484 4.410 1.00 93.19 83 ASP A C 1
ATOM 674 O O . ASP A 1 83 ? 7.638 -15.465 3.255 1.00 93.19 83 ASP A O 1
ATOM 678 N N . PRO A 1 84 ? 6.051 -16.139 4.694 1.00 93.75 84 PRO A N 1
ATOM 679 C CA . PRO A 1 84 ? 5.205 -16.766 3.683 1.00 93.75 84 PRO A CA 1
ATOM 680 C C . PRO A 1 84 ? 4.605 -15.796 2.661 1.00 93.75 84 PRO A C 1
ATOM 682 O O . PRO A 1 84 ? 4.276 -16.235 1.560 1.00 93.75 84 PRO A O 1
ATOM 685 N N . LEU A 1 85 ? 4.474 -14.498 2.973 1.00 94.00 85 LEU A N 1
ATOM 686 C CA . LEU A 1 85 ? 3.902 -13.543 2.023 1.00 94.00 85 LEU A CA 1
ATOM 687 C C . LEU A 1 85 ? 4.817 -13.376 0.812 1.00 94.00 85 LEU A C 1
ATOM 689 O O . LEU A 1 85 ? 6.026 -13.138 0.928 1.00 94.00 85 LEU A O 1
ATOM 693 N N . ASN A 1 86 ? 4.237 -13.436 -0.380 1.00 91.38 86 ASN A N 1
ATOM 694 C CA . ASN A 1 86 ? 4.912 -12.976 -1.581 1.00 91.38 86 ASN A CA 1
ATOM 695 C C . ASN A 1 86 ? 4.908 -11.435 -1.645 1.00 91.38 86 ASN A C 1
ATOM 697 O O . ASN A 1 86 ? 4.187 -10.745 -0.922 1.00 91.38 86 ASN A O 1
ATOM 701 N N . HIS A 1 87 ? 5.768 -10.865 -2.492 1.00 90.88 87 HIS A N 1
ATOM 702 C CA . HIS A 1 87 ? 5.906 -9.410 -2.564 1.00 90.88 87 HIS A CA 1
ATOM 703 C C . HIS A 1 87 ? 4.603 -8.688 -2.990 1.00 90.88 87 HIS A C 1
ATOM 705 O O . HIS A 1 87 ? 4.277 -7.678 -2.369 1.00 90.88 87 HIS A O 1
ATOM 711 N N . PRO A 1 88 ? 3.825 -9.173 -3.981 1.00 90.06 88 PRO A N 1
ATOM 712 C CA . PRO A 1 88 ? 2.498 -8.642 -4.287 1.00 90.06 88 PRO A CA 1
ATOM 713 C C . PRO A 1 88 ? 1.517 -8.640 -3.107 1.00 90.06 88 PRO A C 1
ATOM 715 O O . PRO A 1 88 ? 0.864 -7.620 -2.903 1.00 90.06 88 PRO A O 1
ATOM 718 N N . GLU A 1 89 ? 1.441 -9.722 -2.327 1.00 93.25 89 GLU A N 1
ATOM 719 C CA . GLU A 1 89 ? 0.590 -9.812 -1.129 1.00 93.25 89 GLU A CA 1
ATOM 720 C C . GLU A 1 89 ? 1.010 -8.764 -0.090 1.00 93.25 89 GLU A C 1
ATOM 722 O O . GLU A 1 89 ? 0.195 -7.957 0.356 1.00 93.25 89 GLU A O 1
ATOM 727 N N . ALA A 1 90 ? 2.307 -8.704 0.235 1.00 93.75 90 ALA A N 1
ATOM 728 C CA . ALA A 1 90 ? 2.841 -7.720 1.176 1.00 93.75 90 ALA A CA 1
ATOM 729 C C . ALA A 1 90 ? 2.590 -6.279 0.703 1.00 93.75 90 ALA A C 1
ATOM 731 O O . ALA A 1 90 ? 2.296 -5.387 1.501 1.00 93.75 90 ALA A O 1
ATOM 732 N N . ARG A 1 91 ? 2.698 -6.043 -0.611 1.00 91.19 91 ARG A N 1
ATOM 733 C CA . ARG A 1 91 ? 2.447 -4.739 -1.229 1.00 91.19 91 ARG A CA 1
ATOM 734 C C . ARG A 1 91 ? 0.982 -4.336 -1.106 1.00 91.19 91 ARG A C 1
ATOM 736 O O . ARG A 1 91 ? 0.733 -3.166 -0.832 1.00 91.19 91 ARG A O 1
ATOM 743 N N . LEU A 1 92 ? 0.045 -5.268 -1.285 1.00 91.25 92 LEU A N 1
ATOM 744 C CA . LEU A 1 92 ? -1.382 -4.983 -1.143 1.00 91.25 92 LEU A CA 1
ATOM 745 C C . LEU A 1 92 ? -1.699 -4.501 0.281 1.00 91.25 92 LEU A C 1
ATOM 747 O O . LEU A 1 92 ? -2.309 -3.446 0.438 1.00 91.25 92 LEU A O 1
ATOM 751 N N . ILE A 1 93 ? -1.200 -5.200 1.308 1.00 94.38 93 ILE A N 1
ATOM 752 C CA . ILE A 1 93 ? -1.395 -4.810 2.717 1.00 94.38 93 ILE A CA 1
ATOM 753 C C . ILE A 1 93 ? -0.766 -3.437 2.988 1.00 94.38 93 ILE A C 1
ATOM 755 O O . ILE A 1 93 ? -1.429 -2.546 3.512 1.00 94.38 93 ILE A O 1
ATOM 759 N N . ARG A 1 94 ? 0.491 -3.226 2.570 1.00 91.75 94 ARG A N 1
ATOM 760 C CA . ARG A 1 94 ? 1.221 -1.960 2.773 1.00 91.75 94 ARG A CA 1
ATOM 761 C C . ARG A 1 94 ? 0.537 -0.759 2.112 1.00 91.75 94 ARG A C 1
ATOM 763 O O . ARG A 1 94 ? 0.654 0.361 2.596 1.00 91.75 94 ARG A O 1
ATOM 770 N N . GLN A 1 95 ? -0.164 -0.979 1.003 1.00 87.62 95 GLN A N 1
ATOM 771 C CA . GLN A 1 95 ? -0.914 0.065 0.301 1.00 87.62 95 GLN A CA 1
ATOM 772 C C . GLN A 1 95 ? -2.319 0.295 0.855 1.00 87.62 95 GLN A C 1
ATOM 774 O O . GLN A 1 95 ? -3.038 1.138 0.319 1.00 87.62 95 GLN A O 1
ATOM 779 N N . GLY A 1 96 ? -2.723 -0.449 1.885 1.00 90.31 96 GLY A N 1
ATOM 780 C CA . GLY A 1 96 ? -4.074 -0.378 2.412 1.00 90.31 96 GLY A CA 1
ATOM 781 C C . GLY A 1 96 ? -5.111 -0.955 1.454 1.00 90.31 96 GLY A C 1
ATOM 782 O O . GLY A 1 96 ? -6.179 -0.378 1.299 1.00 90.31 96 GLY A O 1
ATOM 783 N N . PHE A 1 97 ? -4.781 -2.064 0.783 1.00 91.44 97 PHE A N 1
ATOM 784 C CA . PHE A 1 97 ? -5.698 -2.844 -0.058 1.00 91.44 97 PHE A CA 1
ATOM 785 C C . PHE A 1 97 ? -6.263 -2.114 -1.274 1.00 91.44 97 PHE A C 1
ATOM 787 O O . PHE A 1 97 ? -7.368 -2.392 -1.738 1.00 91.44 97 PHE A O 1
ATOM 794 N N . HIS A 1 98 ? -5.500 -1.175 -1.817 1.00 83.62 98 HIS A N 1
ATOM 795 C CA . HIS A 1 98 ? -5.819 -0.610 -3.117 1.00 83.62 98 HIS A CA 1
ATOM 796 C C . HIS A 1 98 ? -5.185 -1.422 -4.237 1.00 83.62 98 HIS A C 1
ATOM 798 O O . HIS A 1 98 ? -4.119 -2.014 -4.066 1.00 83.62 98 HIS A O 1
ATOM 804 N N . GLY A 1 99 ? -5.853 -1.427 -5.392 1.00 70.69 99 GLY A N 1
ATOM 805 C CA . GLY A 1 99 ? -5.466 -2.253 -6.529 1.00 70.69 99 GLY A CA 1
ATOM 806 C C . GLY A 1 99 ? -4.005 -2.066 -6.935 1.00 70.69 99 GLY A C 1
ATOM 807 O O . GLY A 1 99 ? -3.429 -0.986 -6.804 1.00 70.69 99 GLY A O 1
ATOM 808 N N . ILE A 1 100 ? -3.417 -3.135 -7.475 1.00 63.31 100 ILE A N 1
ATOM 809 C CA . ILE A 1 100 ? -2.018 -3.178 -7.904 1.00 63.31 100 ILE A CA 1
ATOM 810 C C . ILE A 1 100 ? -1.844 -2.429 -9.232 1.00 63.31 100 ILE A C 1
ATOM 812 O O . ILE A 1 100 ? -1.609 -3.022 -10.282 1.00 63.31 100 ILE A O 1
ATOM 816 N N . ASP A 1 101 ? -1.949 -1.108 -9.193 1.00 72.75 101 ASP A N 1
ATOM 817 C CA . ASP A 1 101 ? -1.355 -0.247 -10.207 1.00 72.75 101 ASP A CA 1
ATOM 818 C C . ASP A 1 101 ? 0.003 0.241 -9.680 1.00 72.75 101 ASP A C 1
ATOM 820 O O . ASP A 1 101 ? 0.104 0.899 -8.642 1.00 72.75 101 ASP A O 1
ATOM 824 N N . LEU A 1 102 ? 1.080 -0.123 -10.380 1.00 67.19 102 LEU A N 1
ATOM 825 C CA . LEU A 1 102 ? 2.448 0.221 -9.991 1.00 67.19 102 LEU A CA 1
ATOM 826 C C . LEU A 1 102 ? 2.717 1.736 -10.064 1.00 67.19 102 LEU A C 1
ATOM 828 O O . LEU A 1 102 ? 3.541 2.255 -9.302 1.00 67.19 102 LEU A O 1
ATOM 832 N N . LEU A 1 103 ? 2.032 2.449 -10.964 1.00 65.19 103 LEU A N 1
ATOM 833 C CA . LEU A 1 103 ? 2.116 3.906 -11.042 1.00 65.19 103 LEU A CA 1
ATOM 834 C C . LEU A 1 103 ? 1.424 4.525 -9.828 1.00 65.19 103 LEU A C 1
ATOM 836 O O . LEU A 1 103 ? 2.071 5.259 -9.078 1.00 65.19 103 LEU A O 1
ATOM 840 N N . ALA A 1 104 ? 0.181 4.118 -9.553 1.00 69.19 104 ALA A N 1
ATOM 841 C CA . ALA A 1 104 ? -0.557 4.568 -8.374 1.00 69.19 104 ALA A CA 1
ATOM 842 C C . ALA A 1 104 ? 0.182 4.246 -7.060 1.00 69.19 104 ALA A C 1
ATOM 844 O O . ALA A 1 104 ? 0.184 5.056 -6.133 1.00 69.19 104 ALA A O 1
ATOM 845 N N . TYR A 1 105 ? 0.877 3.105 -6.984 1.00 73.81 105 TYR A N 1
ATOM 846 C CA . TYR A 1 105 ? 1.748 2.767 -5.854 1.00 73.81 105 TYR A CA 1
ATOM 847 C C . TYR A 1 105 ? 2.840 3.809 -5.625 1.00 73.81 105 TYR A C 1
ATOM 849 O O . TYR A 1 105 ? 3.031 4.285 -4.505 1.00 73.81 105 TYR A O 1
ATOM 857 N N . THR A 1 106 ? 3.573 4.143 -6.688 1.00 72.00 106 THR A N 1
ATOM 858 C CA . THR A 1 106 ? 4.714 5.058 -6.604 1.00 72.00 106 THR A CA 1
ATOM 859 C C . THR A 1 106 ? 4.253 6.434 -6.128 1.00 72.00 106 THR A C 1
ATOM 861 O O . THR A 1 106 ? 4.921 7.062 -5.305 1.00 72.00 106 THR A O 1
ATOM 864 N N . GLU A 1 107 ? 3.085 6.876 -6.592 1.00 76.38 107 GLU A N 1
ATOM 865 C CA . GLU A 1 107 ? 2.484 8.146 -6.190 1.00 76.38 107 GLU A CA 1
ATOM 866 C C . GLU A 1 107 ? 2.009 8.132 -4.729 1.00 76.38 107 GLU A C 1
ATOM 868 O O . GLU A 1 107 ? 2.300 9.071 -3.987 1.00 76.38 107 GLU A O 1
ATOM 873 N N . ARG A 1 108 ? 1.370 7.052 -4.260 1.00 79.88 108 ARG A N 1
ATOM 874 C CA . ARG A 1 108 ? 0.957 6.910 -2.849 1.00 79.88 108 ARG A CA 1
ATOM 875 C C . ARG A 1 108 ? 2.138 6.897 -1.888 1.00 79.88 108 ARG A C 1
ATOM 877 O O . ARG A 1 108 ? 2.106 7.590 -0.875 1.00 79.88 108 ARG A O 1
ATOM 884 N N . GLU A 1 109 ? 3.198 6.158 -2.210 1.00 81.38 109 GLU A N 1
ATOM 885 C CA . GLU A 1 109 ? 4.430 6.157 -1.411 1.00 81.38 109 GLU A CA 1
ATOM 886 C C . GLU A 1 109 ? 5.077 7.547 -1.390 1.00 81.38 109 GLU A C 1
ATOM 888 O O . GLU A 1 109 ? 5.556 7.992 -0.346 1.00 81.38 109 GLU A O 1
ATOM 893 N N . ALA A 1 110 ? 5.068 8.269 -2.516 1.00 80.06 110 ALA A N 1
ATOM 894 C CA . ALA A 1 110 ? 5.560 9.642 -2.561 1.00 80.06 110 ALA A CA 1
ATOM 895 C C . ALA A 1 110 ? 4.732 10.576 -1.660 1.00 80.06 110 ALA A C 1
ATOM 897 O O . ALA A 1 110 ? 5.312 11.384 -0.933 1.00 80.06 110 ALA A O 1
ATOM 898 N N . VAL A 1 111 ? 3.401 10.433 -1.648 1.00 83.50 111 VAL A N 1
ATOM 899 C CA . VAL A 1 111 ? 2.508 11.172 -0.740 1.00 83.50 111 VAL A CA 1
ATOM 900 C C . VAL A 1 111 ? 2.798 10.838 0.721 1.00 83.50 111 VAL A C 1
ATOM 902 O O . VAL A 1 111 ? 2.963 11.756 1.523 1.00 83.50 111 VAL A O 1
ATOM 905 N N . ALA A 1 112 ? 2.902 9.554 1.072 1.00 85.12 112 ALA A N 1
ATOM 906 C CA . ALA A 1 112 ? 3.188 9.120 2.438 1.00 85.12 112 ALA A CA 1
ATOM 907 C C . ALA A 1 112 ? 4.523 9.694 2.941 1.00 85.12 112 ALA A C 1
ATOM 909 O O . ALA A 1 112 ? 4.563 10.336 3.989 1.00 85.12 112 ALA A O 1
ATOM 910 N N . ARG A 1 113 ? 5.594 9.586 2.142 1.00 84.81 113 ARG A N 1
ATOM 911 C CA . ARG A 1 113 ? 6.914 10.156 2.476 1.00 84.81 113 ARG A CA 1
ATOM 912 C C . ARG A 1 113 ? 6.896 11.677 2.567 1.00 84.81 113 ARG A C 1
ATOM 914 O O . ARG A 1 113 ? 7.612 12.253 3.384 1.00 84.81 113 ARG A O 1
ATOM 921 N N . ARG A 1 114 ? 6.112 12.348 1.716 1.00 84.50 114 ARG A N 1
ATOM 922 C CA . ARG A 1 114 ? 5.936 13.804 1.782 1.00 84.50 114 ARG A CA 1
ATOM 923 C C . ARG A 1 114 ? 5.291 14.196 3.110 1.00 84.50 114 ARG A C 1
ATOM 925 O O . ARG A 1 114 ? 5.824 15.077 3.778 1.00 84.50 114 ARG A O 1
ATOM 932 N N . ARG A 1 115 ? 4.200 13.532 3.501 1.00 85.69 115 ARG A N 1
ATOM 933 C CA . ARG A 1 115 ? 3.503 13.786 4.771 1.00 85.69 115 ARG A CA 1
ATOM 934 C C . ARG A 1 115 ? 4.415 13.527 5.969 1.00 85.69 115 ARG A C 1
ATOM 936 O O . ARG A 1 115 ? 4.567 14.399 6.812 1.00 85.69 115 ARG A O 1
ATOM 943 N N . GLU A 1 116 ? 5.117 12.397 5.982 1.00 86.38 116 GLU A N 1
ATOM 944 C CA . GLU A 1 116 ? 6.100 12.072 7.024 1.00 86.38 116 GLU A CA 1
ATOM 945 C C . GLU A 1 116 ? 7.191 13.152 7.164 1.00 86.38 116 GLU A C 1
ATOM 947 O O . GLU A 1 116 ? 7.578 13.523 8.274 1.00 86.38 116 GLU A O 1
ATOM 952 N N . ARG A 1 117 ? 7.687 13.686 6.039 1.00 86.12 117 ARG A N 1
ATOM 953 C CA . ARG A 1 117 ? 8.787 14.660 6.027 1.00 86.12 117 ARG A CA 1
ATOM 954 C C . ARG A 1 117 ? 8.348 16.087 6.352 1.00 86.12 117 ARG A C 1
ATOM 956 O O . ARG A 1 117 ? 9.081 16.790 7.044 1.00 86.12 117 ARG A O 1
ATOM 963 N N . PHE A 1 118 ? 7.220 16.534 5.806 1.00 86.12 118 PHE A N 1
ATOM 964 C CA . PHE A 1 118 ? 6.822 17.948 5.817 1.00 86.12 118 PHE A CA 1
ATOM 965 C C . PHE A 1 118 ? 5.608 18.243 6.705 1.00 86.12 118 PHE A C 1
ATOM 967 O O . PHE A 1 118 ? 5.423 19.387 7.104 1.00 86.12 118 PHE A O 1
ATOM 974 N N . GLU A 1 119 ? 4.817 17.231 7.062 1.00 88.00 119 GLU A N 1
ATOM 975 C CA . GLU A 1 119 ? 3.601 17.342 7.884 1.00 88.00 119 GLU A CA 1
ATOM 976 C C . GLU A 1 119 ? 3.727 16.478 9.150 1.00 88.00 119 GLU A C 1
ATOM 978 O O . GLU A 1 119 ? 2.760 15.885 9.624 1.00 88.00 119 GLU A O 1
ATOM 983 N N . LYS A 1 120 ? 4.943 16.390 9.708 1.00 89.19 120 LYS A N 1
ATOM 984 C CA . LYS A 1 120 ? 5.295 15.447 10.779 1.00 89.19 120 LYS A CA 1
ATOM 985 C C . LYS A 1 120 ? 4.322 15.418 11.972 1.00 89.19 120 LYS A C 1
ATOM 987 O O . LYS A 1 120 ? 3.939 14.317 12.353 1.00 89.19 120 LYS A O 1
ATOM 992 N N . PRO A 1 121 ? 3.868 16.555 12.543 1.00 91.25 121 PRO A N 1
ATOM 993 C CA . PRO A 1 121 ? 2.906 16.518 13.646 1.00 91.25 121 PRO A CA 1
ATOM 994 C C . PRO A 1 121 ? 1.601 15.808 13.268 1.00 91.25 121 PRO A C 1
ATOM 996 O O . PRO A 1 121 ? 1.112 14.973 14.023 1.00 91.25 121 PRO A O 1
ATOM 999 N N . LEU A 1 122 ? 1.075 16.093 12.074 1.00 89.81 122 LEU A N 1
ATOM 1000 C CA . LEU A 1 122 ? -0.148 15.476 11.570 1.00 89.81 122 LEU A CA 1
ATOM 1001 C C . LEU A 1 122 ? 0.078 14.004 11.204 1.00 89.81 122 LEU A C 1
ATOM 1003 O O . LEU A 1 122 ? -0.791 13.171 11.445 1.00 89.81 122 LEU A O 1
ATOM 1007 N N . TRP A 1 123 ? 1.268 13.662 10.698 1.00 91.88 123 TRP A N 1
ATOM 1008 C CA . TRP A 1 123 ? 1.671 12.277 10.458 1.00 91.88 123 TRP A CA 1
ATOM 1009 C C . TRP A 1 123 ? 1.714 11.454 11.748 1.00 91.88 123 TRP A C 1
ATOM 1011 O O . TRP A 1 123 ? 1.176 10.349 11.785 1.00 91.88 123 TRP A O 1
ATOM 1021 N N . ASP A 1 124 ? 2.281 12.000 12.821 1.00 94.12 124 ASP A N 1
ATOM 1022 C CA . ASP A 1 124 ? 2.333 11.329 14.120 1.00 94.12 124 ASP A CA 1
ATOM 1023 C C . ASP A 1 124 ? 0.923 11.156 14.720 1.00 94.12 124 ASP A C 1
ATOM 1025 O O . ASP A 1 124 ? 0.614 10.102 15.284 1.00 94.12 124 ASP A O 1
ATOM 1029 N N . THR A 1 125 ? 0.043 12.153 14.569 1.00 95.06 125 THR A N 1
ATOM 1030 C CA . THR A 1 125 ? -1.377 12.056 14.959 1.00 95.06 125 THR A CA 1
ATOM 1031 C C . THR A 1 125 ? -2.103 10.979 14.155 1.00 95.06 125 THR A C 1
ATOM 1033 O O . THR A 1 125 ? -2.786 10.138 14.736 1.00 95.06 125 THR A O 1
ATOM 1036 N N . TYR A 1 126 ? -1.895 10.933 12.839 1.00 94.38 126 TYR A N 1
ATOM 1037 C CA . TYR A 1 126 ? -2.434 9.887 11.973 1.00 94.38 126 TYR A CA 1
ATOM 1038 C C . TYR A 1 126 ? -1.995 8.483 12.421 1.00 94.38 126 TYR A C 1
ATOM 1040 O O . TYR A 1 126 ? -2.836 7.597 12.553 1.00 94.38 126 TYR A O 1
ATOM 1048 N N . GLN A 1 127 ? -0.705 8.274 12.711 1.00 94.75 127 GLN A N 1
ATOM 1049 C CA . GLN A 1 127 ? -0.197 6.971 13.165 1.00 94.75 127 GLN A CA 1
ATOM 1050 C C . GLN A 1 127 ? -0.824 6.535 14.498 1.00 94.75 127 GLN A C 1
ATOM 1052 O O . GLN A 1 127 ? -1.162 5.363 14.667 1.00 94.75 127 GLN A O 1
ATOM 1057 N N . LYS A 1 128 ? -1.032 7.473 15.433 1.00 96.44 128 LYS A N 1
ATOM 1058 C CA . LYS A 1 128 ? -1.737 7.194 16.696 1.00 96.44 128 LYS A CA 1
ATOM 1059 C C . LYS A 1 128 ? -3.197 6.827 16.458 1.00 96.44 128 LYS A C 1
ATOM 1061 O O . LYS A 1 128 ? -3.654 5.824 16.992 1.00 96.44 128 LYS A O 1
ATOM 1066 N N . ALA A 1 129 ? -3.906 7.603 15.640 1.00 96.69 129 ALA A N 1
ATOM 1067 C CA . ALA A 1 129 ? -5.292 7.320 15.287 1.00 96.69 129 ALA A CA 1
ATOM 1068 C C . ALA A 1 129 ? -5.436 5.948 14.622 1.00 96.69 129 ALA A C 1
ATOM 1070 O O . ALA A 1 129 ? -6.318 5.182 14.996 1.00 96.69 129 ALA A O 1
ATOM 1071 N N . LEU A 1 130 ? -4.534 5.611 13.694 1.00 95.38 130 LEU A N 1
ATOM 1072 C CA . LEU A 1 130 ? -4.494 4.310 13.035 1.00 95.38 130 LEU A CA 1
ATOM 1073 C C . LEU A 1 130 ? -4.324 3.174 14.053 1.00 95.38 130 LEU A C 1
ATOM 1075 O O . LEU A 1 130 ? -5.113 2.235 14.064 1.00 95.38 130 LEU A O 1
ATOM 1079 N N . ALA A 1 131 ? -3.344 3.283 14.954 1.00 96.69 131 ALA A N 1
ATOM 1080 C CA . ALA A 1 131 ? -3.111 2.280 15.991 1.00 96.69 131 ALA A CA 1
ATOM 1081 C C . ALA A 1 131 ? -4.302 2.107 16.953 1.00 96.69 131 ALA A C 1
ATOM 1083 O O . ALA A 1 131 ? -4.490 1.014 17.483 1.00 96.69 131 ALA A O 1
ATOM 1084 N N . SER A 1 132 ? -5.109 3.153 17.162 1.00 97.06 132 SER A N 1
ATOM 1085 C CA . SER A 1 132 ? -6.306 3.099 18.010 1.00 97.06 132 SER A CA 1
ATOM 1086 C C . SER A 1 132 ? -7.509 2.404 17.364 1.00 97.06 132 SER A C 1
ATOM 1088 O O . SER A 1 132 ? -8.371 1.915 18.092 1.00 97.06 132 SER A O 1
ATOM 1090 N N . VAL A 1 133 ? -7.605 2.382 16.028 1.00 96.62 133 VAL A N 1
ATOM 1091 C CA . VAL A 1 133 ? -8.790 1.859 15.306 1.00 96.62 133 VAL A CA 1
ATOM 1092 C C . VAL A 1 133 ? -8.566 0.499 14.656 1.00 96.62 133 VAL A C 1
ATOM 1094 O O . VAL A 1 133 ? -9.532 -0.179 14.301 1.00 96.62 133 VAL A O 1
ATOM 1097 N N . LEU A 1 134 ? -7.309 0.102 14.462 1.00 96.12 134 LEU A N 1
ATOM 1098 C CA . LEU A 1 134 ? -6.980 -1.214 13.934 1.00 96.12 134 LEU A CA 1
ATOM 1099 C C . LEU A 1 134 ? -7.139 -2.290 15.009 1.00 96.12 134 LEU A C 1
ATOM 1101 O O . LEU A 1 134 ? -6.745 -2.122 16.164 1.00 96.12 134 LEU A O 1
ATOM 1105 N N . LEU A 1 135 ? -7.675 -3.438 14.603 1.00 96.06 135 LEU A N 1
ATOM 1106 C CA . LEU A 1 135 ? -7.651 -4.650 15.408 1.00 96.06 135 LEU A CA 1
ATOM 1107 C C . LEU A 1 135 ? -6.193 -5.078 15.650 1.00 96.06 135 LEU A C 1
ATOM 1109 O O . LEU A 1 135 ? -5.328 -4.817 14.809 1.00 96.06 135 LEU A O 1
ATOM 1113 N N . PRO A 1 136 ? -5.897 -5.809 16.739 1.00 97.00 136 PRO A N 1
ATOM 1114 C CA . PRO A 1 136 ? -4.533 -6.257 17.020 1.00 97.00 136 PRO A CA 1
ATOM 1115 C C . PRO A 1 136 ? -3.876 -7.005 15.849 1.00 97.00 136 PRO A C 1
ATOM 1117 O O . PRO A 1 136 ? -2.721 -6.739 15.525 1.00 97.00 136 PRO A O 1
ATOM 1120 N N . VAL A 1 137 ? -4.628 -7.882 15.170 1.00 97.56 137 VAL A N 1
ATOM 1121 C CA . VAL A 1 137 ? -4.149 -8.625 13.991 1.00 97.56 137 VAL A CA 1
ATOM 1122 C C . VAL A 1 137 ? -3.832 -7.701 12.812 1.00 97.56 137 VAL A C 1
ATOM 1124 O O . VAL A 1 137 ? -2.796 -7.853 12.171 1.00 97.56 137 VAL A O 1
ATOM 1127 N N . GLU A 1 138 ? -4.667 -6.693 12.563 1.00 97.25 138 GLU A N 1
ATOM 1128 C CA . GLU A 1 138 ? -4.472 -5.718 11.487 1.00 97.25 138 GLU A CA 1
ATOM 1129 C C . GLU A 1 138 ? -3.246 -4.847 11.742 1.00 97.25 138 GLU A C 1
ATOM 1131 O O . GLU A 1 138 ? -2.423 -4.655 10.849 1.00 97.25 138 GLU A O 1
ATOM 1136 N N . LEU A 1 139 ? -3.096 -4.345 12.971 1.00 96.38 139 LEU A N 1
ATOM 1137 C CA . LEU A 1 139 ? -1.957 -3.521 13.359 1.00 96.38 139 LEU A CA 1
ATOM 1138 C C . LEU A 1 139 ? -0.647 -4.315 13.279 1.00 96.38 139 LEU A C 1
ATOM 1140 O O . LEU A 1 139 ? 0.368 -3.801 12.808 1.00 96.38 139 LEU A O 1
ATOM 1144 N N . GLN A 1 140 ? -0.662 -5.578 13.711 1.00 97.06 140 GLN A N 1
ATOM 1145 C CA . GLN A 1 140 ? 0.500 -6.458 13.627 1.00 97.06 140 GLN A CA 1
ATOM 1146 C C . GLN A 1 140 ? 0.872 -6.758 12.170 1.00 97.06 140 GLN A C 1
ATOM 1148 O O . GLN A 1 140 ? 2.041 -6.622 11.807 1.00 97.06 140 GLN A O 1
ATOM 1153 N N . ALA A 1 141 ? -0.112 -7.074 11.324 1.00 96.94 141 ALA A N 1
ATOM 1154 C CA . ALA A 1 141 ? 0.083 -7.258 9.888 1.00 96.94 141 ALA A CA 1
ATOM 1155 C C . ALA A 1 141 ? 0.645 -5.996 9.212 1.00 96.94 141 ALA A C 1
ATOM 1157 O O . ALA A 1 141 ? 1.610 -6.076 8.450 1.00 96.94 141 ALA A O 1
ATOM 1158 N N . TRP A 1 142 ? 0.088 -4.822 9.527 1.00 95.06 142 TRP A N 1
ATOM 1159 C CA . TRP A 1 142 ? 0.542 -3.533 9.006 1.00 95.06 142 TRP A CA 1
ATOM 1160 C C . TRP A 1 142 ? 2.003 -3.255 9.369 1.00 95.06 142 TRP A C 1
ATOM 1162 O O . TRP A 1 142 ? 2.827 -2.969 8.498 1.00 95.06 142 TRP A O 1
ATOM 1172 N N . ASN A 1 143 ? 2.356 -3.408 10.646 1.00 95.00 143 ASN A N 1
ATOM 1173 C CA . ASN A 1 143 ? 3.724 -3.204 11.119 1.00 95.00 143 ASN A CA 1
ATOM 1174 C C . ASN A 1 143 ? 4.707 -4.198 10.489 1.00 95.00 143 ASN A C 1
ATOM 1176 O O . ASN A 1 143 ? 5.836 -3.826 10.161 1.00 95.00 143 ASN A O 1
ATOM 1180 N N . ALA A 1 144 ? 4.276 -5.443 10.268 1.00 94.81 144 ALA A N 1
ATOM 1181 C CA . ALA A 1 144 ? 5.101 -6.466 9.642 1.00 94.81 144 ALA A CA 1
ATOM 1182 C C . ALA A 1 144 ? 5.529 -6.082 8.214 1.00 94.81 144 ALA A C 1
ATOM 1184 O O . ALA A 1 144 ? 6.689 -6.312 7.852 1.00 94.81 144 ALA A O 1
ATOM 1185 N N . VAL A 1 145 ? 4.634 -5.455 7.435 1.00 94.25 145 VAL A N 1
ATOM 1186 C CA . VAL A 1 145 ? 4.896 -5.023 6.045 1.00 94.25 145 VAL A CA 1
ATOM 1187 C C . VAL A 1 145 ? 5.438 -3.589 5.916 1.00 94.25 145 VAL A C 1
ATOM 1189 O O . VAL A 1 145 ? 5.965 -3.219 4.860 1.00 94.25 145 VAL A O 1
ATOM 1192 N N . ALA A 1 146 ? 5.349 -2.781 6.977 1.00 91.56 146 ALA A N 1
ATOM 1193 C CA . ALA A 1 146 ? 5.899 -1.424 7.027 1.00 91.56 146 ALA A CA 1
ATOM 1194 C C . ALA A 1 146 ? 7.441 -1.399 7.099 1.00 91.56 146 ALA A C 1
ATOM 1196 O O . ALA A 1 146 ? 8.067 -0.412 6.695 1.00 91.56 146 ALA A O 1
ATOM 1197 N N . ASP A 1 147 ? 8.070 -2.490 7.552 1.00 91.88 147 ASP A N 1
ATOM 1198 C CA . ASP A 1 147 ? 9.526 -2.668 7.541 1.00 91.88 147 ASP A CA 1
ATOM 1199 C C . ASP A 1 147 ? 10.074 -2.579 6.109 1.00 91.88 147 ASP A C 1
ATOM 1201 O O . ASP A 1 147 ? 10.007 -3.513 5.305 1.00 91.88 147 ASP A O 1
ATOM 1205 N N . SER A 1 148 ? 10.637 -1.416 5.786 1.00 87.94 148 SER A N 1
ATOM 1206 C CA . SER A 1 148 ? 11.117 -1.122 4.440 1.00 87.94 148 SER A CA 1
ATOM 1207 C C . SER A 1 148 ? 12.323 -1.968 4.041 1.00 87.94 148 SER A C 1
ATOM 1209 O O . SER A 1 148 ? 12.508 -2.205 2.850 1.00 87.94 148 SER A O 1
ATOM 1211 N N . ARG A 1 149 ? 13.131 -2.456 4.993 1.00 90.12 149 ARG A N 1
ATOM 1212 C CA . ARG A 1 149 ? 14.270 -3.321 4.666 1.00 90.12 149 ARG A CA 1
ATOM 1213 C C . ARG A 1 149 ? 13.770 -4.674 4.177 1.00 90.12 149 ARG A C 1
ATOM 1215 O O . ARG A 1 149 ? 14.065 -5.052 3.046 1.00 90.12 149 ARG A O 1
ATOM 1222 N N . TRP A 1 150 ? 12.953 -5.335 4.994 1.00 93.75 150 TRP A N 1
ATOM 1223 C CA . TRP A 1 150 ? 12.357 -6.628 4.656 1.00 93.75 150 TRP A CA 1
ATOM 1224 C C . TRP A 1 150 ? 11.527 -6.550 3.367 1.00 93.75 150 TRP A C 1
ATOM 1226 O O . TRP A 1 150 ? 11.676 -7.379 2.468 1.00 93.75 150 TRP A O 1
ATOM 1236 N N . PHE A 1 151 ? 10.708 -5.504 3.225 1.00 90.19 151 PHE A N 1
ATOM 1237 C CA . PHE A 1 151 ? 9.859 -5.322 2.048 1.00 90.19 151 PHE A CA 1
ATOM 1238 C C . PHE A 1 151 ? 10.673 -5.208 0.748 1.00 90.19 151 PHE A C 1
ATOM 1240 O O . PHE A 1 151 ? 10.336 -5.832 -0.264 1.00 90.19 151 PHE A O 1
ATOM 1247 N N . ASN A 1 152 ? 11.774 -4.447 0.781 1.00 87.00 152 ASN A N 1
ATOM 1248 C CA . ASN A 1 152 ? 12.678 -4.291 -0.358 1.00 87.00 152 ASN A CA 1
ATOM 1249 C C . ASN A 1 152 ? 13.425 -5.595 -0.682 1.00 87.00 152 ASN A C 1
ATOM 1251 O O . ASN A 1 152 ? 13.571 -5.937 -1.855 1.00 87.00 152 ASN A O 1
ATOM 1255 N N . GLU A 1 153 ? 13.858 -6.350 0.331 1.00 89.19 153 GLU A N 1
ATOM 1256 C CA . GLU A 1 153 ? 14.507 -7.658 0.155 1.00 89.19 153 GLU A CA 1
ATOM 1257 C C . GLU A 1 153 ? 13.565 -8.689 -0.492 1.00 89.19 153 GLU A C 1
ATOM 1259 O O . GLU A 1 153 ? 13.962 -9.403 -1.422 1.00 89.19 153 GLU A O 1
ATOM 1264 N N . LYS A 1 154 ? 12.290 -8.722 -0.077 1.00 88.69 154 LYS A N 1
ATOM 1265 C CA . LYS A 1 154 ? 11.241 -9.533 -0.722 1.00 88.69 154 LYS A CA 1
ATOM 1266 C C . LYS A 1 154 ? 11.020 -9.134 -2.179 1.00 88.69 154 LYS A C 1
ATOM 1268 O O . LYS A 1 154 ? 10.939 -10.010 -3.040 1.00 88.69 154 LYS A O 1
ATOM 1273 N N . GLY A 1 155 ? 10.966 -7.833 -2.466 1.00 85.31 155 GLY A N 1
ATOM 1274 C CA . GLY A 1 155 ? 10.837 -7.316 -3.831 1.00 85.31 155 GLY A CA 1
ATOM 1275 C C . GLY A 1 155 ? 12.010 -7.717 -4.725 1.00 85.31 155 GLY A C 1
ATOM 1276 O O . GLY A 1 155 ? 11.801 -8.231 -5.823 1.00 85.31 155 GLY A O 1
ATOM 1277 N N . ALA A 1 156 ? 13.240 -7.570 -4.230 1.00 81.25 156 ALA A N 1
ATOM 1278 C CA . ALA A 1 156 ? 14.447 -7.983 -4.943 1.00 81.25 156 ALA A CA 1
ATOM 1279 C C . ALA A 1 156 ? 14.496 -9.503 -5.181 1.00 81.25 156 ALA A C 1
ATOM 1281 O O . ALA A 1 156 ? 14.928 -9.955 -6.240 1.00 81.25 156 ALA A O 1
ATOM 1282 N N . SER A 1 157 ? 14.032 -10.304 -4.219 1.00 79.69 157 SER A N 1
ATOM 1283 C CA . SER A 1 157 ? 13.962 -11.764 -4.359 1.00 79.69 157 SER A CA 1
ATOM 1284 C C . SER A 1 157 ? 12.959 -12.182 -5.431 1.00 79.69 157 SER A C 1
ATOM 1286 O O . SER A 1 157 ? 13.282 -13.020 -6.270 1.00 79.69 157 SER A O 1
ATOM 1288 N N . LEU A 1 158 ? 11.782 -11.548 -5.468 1.00 78.88 158 LEU A N 1
ATOM 1289 C CA . LEU A 1 158 ? 10.814 -11.779 -6.536 1.00 78.88 158 LEU A CA 1
ATOM 1290 C C . LEU A 1 158 ? 11.377 -11.358 -7.899 1.00 78.88 158 LEU A C 1
ATOM 1292 O O . LEU A 1 158 ? 11.221 -12.097 -8.858 1.00 78.88 158 LEU A O 1
ATOM 1296 N N . GLN A 1 159 ? 12.078 -10.226 -7.995 1.00 68.75 159 GLN A N 1
ATOM 1297 C CA . GLN A 1 159 ? 12.722 -9.807 -9.249 1.00 68.75 159 GLN A CA 1
ATOM 1298 C C . GLN A 1 159 ? 13.762 -10.815 -9.756 1.00 68.75 159 GLN A C 1
ATOM 1300 O O . GLN A 1 159 ? 13.913 -10.967 -10.962 1.00 68.75 159 GLN A O 1
ATOM 1305 N N . LYS A 1 160 ? 14.456 -11.522 -8.855 1.00 70.44 160 LYS A N 1
ATOM 1306 C CA . LYS A 1 160 ? 15.373 -12.613 -9.224 1.00 70.44 160 LYS A CA 1
ATOM 1307 C C . LYS A 1 160 ? 14.644 -13.887 -9.668 1.00 70.44 160 LYS A C 1
ATOM 1309 O O . LYS A 1 160 ? 15.215 -14.658 -10.429 1.00 70.44 160 LYS A O 1
ATOM 1314 N N . GLN A 1 161 ? 13.435 -14.133 -9.154 1.00 62.44 161 GLN A N 1
ATOM 1315 C CA . GLN A 1 161 ? 12.627 -15.328 -9.439 1.00 62.44 161 GLN A CA 1
ATOM 1316 C C . GLN A 1 161 ? 11.698 -15.171 -10.640 1.00 62.44 161 GLN A C 1
ATOM 1318 O O . GLN A 1 161 ? 11.389 -16.166 -11.292 1.00 62.44 161 GLN A O 1
ATOM 1323 N N . ILE A 1 162 ? 11.225 -13.951 -10.916 1.00 60.47 162 ILE A N 1
ATOM 1324 C CA . ILE A 1 162 ? 10.538 -13.637 -12.161 1.00 60.47 162 ILE A CA 1
ATOM 1325 C C . ILE A 1 162 ? 11.581 -13.847 -13.242 1.00 60.47 162 ILE A C 1
ATOM 1327 O O . ILE A 1 162 ? 12.448 -13.005 -13.476 1.00 60.47 162 ILE A O 1
ATOM 1331 N N . HIS A 1 163 ? 11.495 -15.026 -13.850 1.00 46.56 163 HIS A N 1
ATOM 1332 C CA . HIS A 1 163 ? 12.231 -15.369 -15.038 1.00 46.56 163 HIS A CA 1
ATOM 1333 C C . HIS A 1 163 ? 11.963 -14.260 -16.030 1.00 46.56 163 HIS A C 1
ATOM 1335 O O . HIS A 1 163 ? 10.825 -14.022 -16.431 1.00 46.56 163 HIS A O 1
ATOM 1341 N N . ASN A 1 164 ? 12.998 -13.490 -16.303 1.00 48.25 164 ASN A N 1
ATOM 1342 C CA . ASN A 1 164 ? 12.917 -12.393 -17.223 1.00 48.25 164 ASN A CA 1
ATOM 1343 C C . ASN A 1 164 ? 12.532 -13.001 -18.584 1.00 48.25 164 ASN A C 1
ATOM 1345 O O . ASN A 1 164 ? 13.347 -13.724 -19.154 1.00 48.25 164 ASN A O 1
ATOM 1349 N N . PRO A 1 165 ? 11.308 -12.778 -19.099 1.00 41.31 165 PRO A N 1
ATOM 1350 C CA . PRO A 1 165 ? 10.837 -13.474 -20.294 1.00 41.31 165 PRO A CA 1
ATOM 1351 C C . PRO A 1 165 ? 11.695 -13.134 -21.516 1.00 41.31 165 PRO A C 1
ATOM 1353 O O . PRO A 1 165 ? 11.782 -13.932 -22.442 1.00 41.31 165 PRO A O 1
ATOM 1356 N N . PHE A 1 166 ? 12.415 -12.008 -21.475 1.00 42.72 166 PHE A N 1
ATOM 1357 C CA . PHE A 1 166 ? 13.400 -11.632 -22.483 1.00 42.72 166 PHE A CA 1
ATOM 1358 C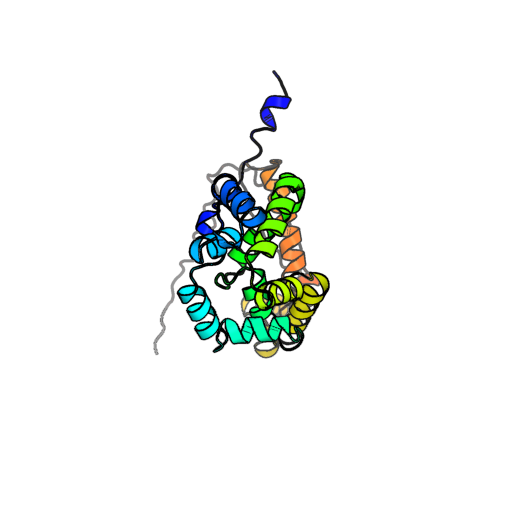 C . PHE A 1 166 ? 14.687 -12.473 -22.439 1.00 42.72 166 PHE A C 1
ATOM 1360 O O . PHE A 1 166 ? 15.520 -12.323 -23.323 1.00 42.72 166 PHE A O 1
ATOM 1367 N N . VAL A 1 167 ? 14.900 -13.315 -21.422 1.00 43.50 167 VAL A N 1
ATOM 1368 C CA . VAL A 1 167 ? 16.030 -14.261 -21.360 1.00 43.50 167 VAL A CA 1
ATOM 1369 C C . VAL A 1 167 ? 15.737 -15.503 -22.195 1.00 43.50 167 VAL A C 1
ATOM 1371 O O . VAL A 1 167 ? 16.625 -15.953 -22.912 1.00 43.50 167 VAL A O 1
ATOM 1374 N N . ASP A 1 168 ? 14.494 -15.993 -22.188 1.00 44.25 168 ASP A N 1
ATOM 1375 C CA . ASP A 1 168 ? 14.112 -17.202 -22.933 1.00 44.25 168 ASP A CA 1
ATOM 1376 C C . ASP A 1 168 ? 13.643 -16.918 -24.363 1.00 44.25 168 ASP A C 1
ATOM 1378 O O . ASP A 1 168 ? 13.893 -17.723 -25.258 1.00 44.25 168 ASP A O 1
ATOM 1382 N N . SER A 1 169 ? 12.988 -15.777 -24.615 1.00 49.91 169 SER A N 1
ATOM 1383 C CA . SER A 1 169 ? 12.563 -15.390 -25.971 1.00 49.91 169 SER A CA 1
ATOM 1384 C C . SER A 1 169 ? 13.656 -14.687 -26.779 1.00 49.91 169 SER A C 1
ATOM 1386 O O . SER A 1 169 ? 13.408 -14.253 -27.904 1.00 49.91 169 SER A O 1
ATOM 1388 N N . GLY A 1 170 ? 14.837 -14.509 -26.182 1.00 50.53 170 GLY A N 1
ATOM 1389 C CA . GLY A 1 170 ? 15.824 -13.559 -26.666 1.00 50.53 170 GLY A CA 1
ATOM 1390 C C . GLY A 1 170 ? 15.345 -12.103 -26.547 1.00 50.53 170 GLY A C 1
ATOM 1391 O O . GLY A 1 170 ? 14.223 -11.821 -26.099 1.00 50.53 170 GLY A O 1
ATOM 1392 N N . PRO A 1 171 ? 16.206 -11.149 -26.926 1.00 58.47 171 PRO A N 1
ATOM 1393 C CA . PRO A 1 171 ? 15.862 -9.736 -26.927 1.00 58.47 171 PRO A CA 1
ATOM 1394 C C . PRO A 1 171 ? 14.681 -9.453 -27.867 1.00 58.47 171 PRO A C 1
ATOM 1396 O O . PRO A 1 171 ? 14.504 -10.109 -28.893 1.00 58.47 171 PRO A O 1
ATOM 1399 N N . ALA A 1 172 ? 13.882 -8.427 -27.550 1.00 58.16 172 ALA A N 1
ATOM 1400 C CA . ALA A 1 172 ? 12.833 -7.960 -28.457 1.00 58.16 172 ALA A CA 1
ATOM 1401 C C . ALA A 1 172 ? 13.416 -7.695 -29.865 1.00 58.16 172 ALA A C 1
ATOM 1403 O O . ALA A 1 172 ? 14.563 -7.257 -29.956 1.00 58.16 172 ALA A O 1
ATOM 1404 N N . PRO A 1 173 ? 12.661 -7.871 -30.968 1.00 64.06 173 PRO A N 1
ATOM 1405 C CA . PRO A 1 173 ? 13.217 -7.783 -32.323 1.00 64.06 173 PRO A CA 1
ATOM 1406 C C . PRO A 1 173 ? 13.985 -6.490 -32.627 1.00 64.06 173 PRO A C 1
ATOM 1408 O O . PRO A 1 173 ? 14.955 -6.509 -33.376 1.00 64.06 173 PRO A O 1
ATOM 1411 N N . TRP A 1 174 ? 13.587 -5.359 -32.037 1.00 62.28 174 TRP A N 1
ATOM 1412 C CA . TRP A 1 174 ? 14.307 -4.092 -32.184 1.00 62.28 174 TRP A CA 1
ATOM 1413 C C . TRP A 1 174 ? 15.643 -4.072 -31.421 1.00 62.28 174 TRP A C 1
ATOM 1415 O O . TRP A 1 174 ? 16.604 -3.488 -31.906 1.00 62.28 174 TRP A O 1
ATOM 1425 N N . VAL A 1 175 ? 15.723 -4.751 -30.272 1.00 63.81 175 VAL A N 1
ATOM 1426 C CA . VAL A 1 175 ? 16.960 -4.947 -29.503 1.00 63.81 175 VAL A CA 1
ATOM 1427 C C . VAL A 1 175 ? 17.874 -5.944 -30.212 1.00 63.81 175 VAL A C 1
ATOM 1429 O O . VAL A 1 175 ? 19.067 -5.687 -30.325 1.00 63.81 175 VAL A O 1
ATOM 1432 N N . GLN A 1 176 ? 17.327 -7.038 -30.756 1.00 68.19 176 GLN A N 1
ATOM 1433 C CA . GLN A 1 176 ? 18.105 -8.001 -31.542 1.00 68.19 176 GLN A CA 1
ATOM 1434 C C . GLN A 1 176 ? 18.745 -7.324 -32.763 1.00 68.19 176 GLN A C 1
ATOM 1436 O O . GLN A 1 176 ? 19.927 -7.514 -33.001 1.00 68.19 176 GLN A O 1
ATOM 1441 N N . ARG A 1 177 ? 18.024 -6.429 -33.461 1.00 69.31 177 ARG A N 1
ATOM 1442 C CA . ARG A 1 177 ? 18.589 -5.627 -34.567 1.00 69.31 177 ARG A CA 1
ATOM 1443 C C . ARG A 1 177 ? 19.761 -4.740 -34.145 1.00 69.31 177 ARG A C 1
ATOM 1445 O O . ARG A 1 177 ? 20.665 -4.544 -34.944 1.00 69.31 177 ARG A O 1
ATOM 1452 N N . ILE A 1 178 ? 19.740 -4.192 -32.929 1.00 65.50 178 ILE A N 1
ATOM 1453 C CA . ILE A 1 178 ? 20.856 -3.398 -32.386 1.00 65.50 178 ILE A CA 1
ATOM 1454 C C . ILE A 1 178 ? 22.053 -4.308 -32.090 1.00 65.50 178 ILE A C 1
ATOM 1456 O O . ILE A 1 178 ? 23.188 -3.946 -32.373 1.00 65.50 178 ILE A O 1
ATOM 1460 N N . ILE A 1 179 ? 21.802 -5.499 -31.543 1.00 65.81 179 ILE A N 1
ATOM 1461 C CA . ILE A 1 179 ? 22.845 -6.479 -31.211 1.00 65.81 179 ILE A CA 1
ATOM 1462 C C . ILE A 1 179 ? 23.488 -7.057 -32.482 1.00 65.81 179 ILE A C 1
ATOM 1464 O O . ILE A 1 179 ? 24.709 -7.173 -32.553 1.00 65.81 179 ILE A O 1
ATOM 1468 N N . ASP A 1 180 ? 22.686 -7.362 -33.503 1.00 72.62 180 ASP A N 1
ATOM 1469 C CA . ASP A 1 180 ? 23.130 -7.950 -34.775 1.00 72.62 180 ASP A CA 1
ATOM 1470 C C . ASP A 1 180 ? 23.948 -6.977 -35.644 1.00 72.62 180 ASP A C 1
ATOM 1472 O O . ASP A 1 180 ? 24.612 -7.402 -36.589 1.00 72.62 180 ASP A O 1
ATOM 1476 N N . GLN A 1 181 ? 23.932 -5.673 -35.339 1.00 67.69 181 GLN A N 1
ATOM 1477 C CA . GLN A 1 181 ? 24.701 -4.652 -36.065 1.00 67.69 181 GLN A CA 1
ATOM 1478 C C . GLN A 1 181 ? 26.220 -4.695 -35.791 1.00 67.69 181 GLN A C 1
ATOM 1480 O O . GLN A 1 181 ? 26.977 -4.003 -36.477 1.00 67.69 181 GLN A O 1
ATOM 1485 N N . GLY A 1 182 ? 26.693 -5.533 -34.859 1.00 64.62 182 GLY A N 1
ATOM 1486 C CA . GLY A 1 182 ? 28.121 -5.807 -34.652 1.00 64.62 182 GLY A CA 1
ATOM 1487 C C . GLY A 1 182 ? 28.921 -4.617 -34.103 1.00 64.62 182 GLY A C 1
ATOM 1488 O O . GLY A 1 182 ? 28.434 -3.849 -33.278 1.00 64.62 182 GLY A O 1
ATOM 1489 N N . ASP A 1 183 ? 30.170 -4.454 -34.555 1.00 56.44 183 ASP A N 1
ATOM 1490 C CA . ASP A 1 183 ? 31.174 -3.536 -33.974 1.00 56.44 183 ASP A CA 1
ATOM 1491 C C . ASP A 1 183 ? 30.880 -2.028 -34.163 1.00 56.44 183 ASP A C 1
ATOM 1493 O O . ASP A 1 183 ? 31.673 -1.167 -33.763 1.00 56.44 183 ASP A O 1
ATOM 1497 N N . SER A 1 184 ? 29.740 -1.671 -34.765 1.00 56.66 184 SER A N 1
ATOM 1498 C CA . SER A 1 184 ? 29.364 -0.289 -35.071 1.00 56.66 184 SER A CA 1
ATOM 1499 C C . SER A 1 184 ? 28.236 0.257 -34.180 1.00 56.66 184 SER A C 1
ATOM 1501 O O . SER A 1 184 ? 27.079 0.301 -34.574 1.00 56.66 184 SER A O 1
ATOM 1503 N N . LYS A 1 185 ? 28.672 0.822 -33.045 1.00 59.44 185 LYS A N 1
ATOM 1504 C CA . LYS A 1 185 ? 28.326 2.150 -32.483 1.00 59.44 185 LYS A CA 1
ATOM 1505 C C . LYS A 1 185 ? 26.882 2.448 -32.041 1.00 59.44 185 LYS A C 1
ATOM 1507 O O . LYS A 1 185 ? 26.027 2.832 -32.822 1.00 59.44 185 LYS A O 1
ATOM 1512 N N . ALA A 1 186 ? 26.754 2.484 -30.715 1.00 57.88 186 ALA A N 1
ATOM 1513 C CA . ALA A 1 186 ? 25.876 3.327 -29.910 1.00 57.88 186 ALA A CA 1
ATOM 1514 C C . ALA A 1 186 ? 24.398 3.430 -30.302 1.00 57.88 186 ALA A C 1
ATOM 1516 O O . ALA A 1 186 ? 23.987 4.285 -31.080 1.00 57.88 186 ALA A O 1
ATOM 1517 N N . CYS A 1 187 ? 23.569 2.643 -29.620 1.00 58.62 187 CYS A N 1
ATOM 1518 C CA . CYS A 1 187 ? 22.144 2.916 -29.525 1.00 58.62 187 CYS A CA 1
ATOM 1519 C C . CYS A 1 187 ? 21.875 3.959 -28.428 1.00 58.62 187 CYS A C 1
ATOM 1521 O O . CYS A 1 187 ? 22.458 3.921 -27.339 1.00 58.62 187 CYS A O 1
ATOM 1523 N N . GLY A 1 188 ? 20.963 4.882 -28.701 1.00 62.84 188 GLY A N 1
ATOM 1524 C CA . GLY A 1 188 ? 20.633 5.975 -27.800 1.00 62.84 188 GLY A CA 1
ATOM 1525 C C . GLY A 1 188 ? 19.201 6.440 -27.986 1.00 62.84 188 GLY A C 1
ATOM 1526 O O . GLY A 1 188 ? 18.484 5.974 -28.869 1.00 62.84 188 GLY A O 1
ATOM 1527 N N . TYR A 1 189 ? 18.792 7.371 -27.138 1.00 61.16 189 TYR A N 1
ATOM 1528 C CA . TYR A 1 189 ? 17.526 8.074 -27.283 1.00 61.16 189 TYR A CA 1
ATOM 1529 C C . TYR A 1 189 ? 17.826 9.461 -27.844 1.00 61.16 189 TYR A C 1
ATOM 1531 O O . TYR A 1 189 ? 18.660 10.170 -27.282 1.00 61.16 189 TYR A O 1
ATOM 1539 N N . ALA A 1 190 ? 17.150 9.841 -28.928 1.00 63.12 190 ALA A N 1
ATOM 1540 C CA . ALA A 1 190 ? 17.095 11.223 -29.390 1.00 63.12 190 ALA A CA 1
ATOM 1541 C C . ALA A 1 190 ? 15.784 11.826 -28.887 1.00 63.12 190 ALA A C 1
ATOM 1543 O O . ALA A 1 190 ? 14.703 11.340 -29.223 1.00 63.12 190 ALA A O 1
ATOM 1544 N N . ILE A 1 191 ? 15.881 12.841 -28.031 1.00 66.69 191 ILE A N 1
ATOM 1545 C CA . ILE A 1 191 ? 14.718 13.497 -27.43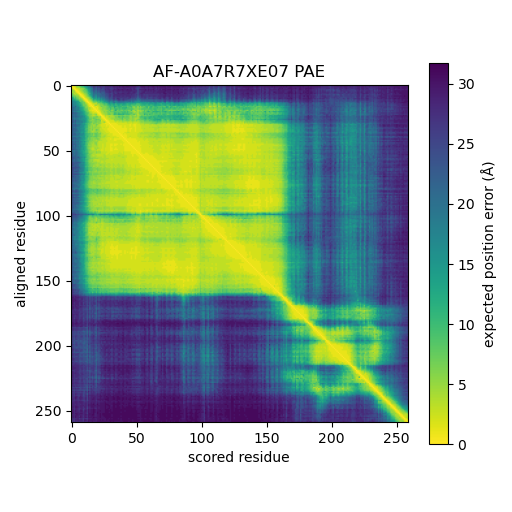6 1.00 66.69 191 ILE A CA 1
ATOM 1546 C C . ILE A 1 191 ? 14.730 14.943 -27.893 1.00 66.69 191 ILE A C 1
ATOM 1548 O O . ILE A 1 191 ? 15.646 15.692 -27.558 1.00 66.69 191 ILE A O 1
ATOM 1552 N N . TYR A 1 192 ? 13.708 15.304 -28.661 1.00 67.12 192 TYR A N 1
ATOM 1553 C CA . TYR A 1 192 ? 13.530 16.644 -29.197 1.00 67.12 192 TYR A CA 1
ATOM 1554 C C . TYR A 1 192 ? 12.685 17.476 -28.243 1.00 67.12 192 TYR A C 1
ATOM 1556 O O . TYR A 1 192 ? 11.634 17.029 -27.780 1.00 67.12 192 TYR A O 1
ATOM 1564 N N . CYS A 1 193 ? 13.149 18.687 -27.956 1.00 63.66 193 CYS A N 1
ATOM 1565 C CA . CYS A 1 193 ? 12.443 19.626 -27.106 1.00 63.66 193 CYS A CA 1
ATOM 1566 C C . CYS A 1 193 ? 12.669 21.045 -27.632 1.00 63.66 193 CYS A C 1
ATOM 1568 O O . CYS A 1 193 ? 13.801 21.513 -27.641 1.00 63.66 193 CYS A O 1
ATOM 1570 N N . SER A 1 194 ? 11.610 21.724 -28.074 1.00 67.50 194 SER A N 1
ATOM 1571 C CA . SER A 1 194 ? 11.671 23.117 -28.527 1.00 67.50 194 SER A CA 1
ATOM 1572 C C . SER A 1 194 ? 11.236 24.068 -27.410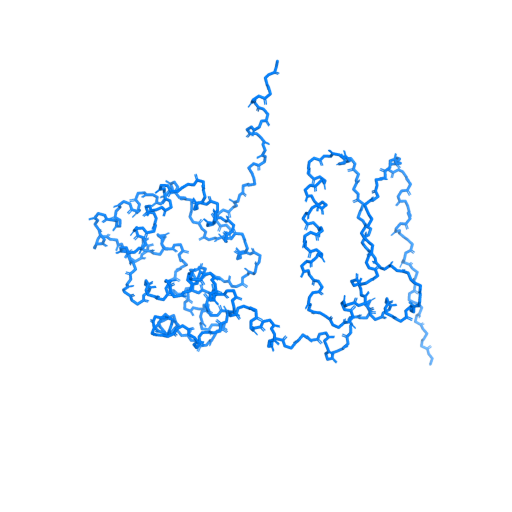 1.00 67.50 194 SER A C 1
ATOM 1574 O O . SER A 1 194 ? 10.354 23.755 -26.607 1.00 67.50 194 SER A O 1
ATOM 1576 N N . GLY A 1 195 ? 11.881 25.234 -27.315 1.00 67.88 195 GLY A N 1
ATOM 1577 C CA . GLY A 1 195 ? 11.444 26.333 -26.441 1.00 67.88 195 GLY A CA 1
ATOM 1578 C C . GLY A 1 195 ? 11.599 26.107 -24.929 1.00 67.88 195 GLY A C 1
ATOM 1579 O O . GLY A 1 195 ? 11.157 26.944 -24.142 1.00 67.88 195 GLY A O 1
ATOM 1580 N N . LEU A 1 196 ? 12.222 25.004 -24.502 1.00 65.12 196 LEU A N 1
ATOM 1581 C CA . LEU A 1 196 ? 12.468 24.683 -23.087 1.00 65.12 196 LEU A CA 1
ATOM 1582 C C . LEU A 1 196 ? 13.959 24.666 -22.725 1.00 65.12 196 LEU A C 1
ATOM 1584 O O . LEU A 1 196 ? 14.317 24.284 -21.604 1.00 65.12 196 LEU A O 1
ATOM 1588 N N . ASP A 1 197 ? 14.817 25.124 -23.633 1.00 63.59 197 ASP A N 1
ATOM 1589 C CA . ASP A 1 197 ? 16.261 25.161 -23.441 1.00 63.59 197 ASP A CA 1
ATOM 1590 C C . ASP A 1 197 ? 16.623 25.982 -22.200 1.00 63.59 197 ASP A C 1
ATOM 1592 O O . ASP A 1 197 ? 16.188 27.119 -22.016 1.00 63.59 197 ASP A O 1
ATOM 1596 N N . ARG A 1 198 ? 17.423 25.378 -21.312 1.00 65.81 198 ARG A N 1
ATOM 1597 C CA . ARG A 1 198 ? 17.841 25.943 -20.011 1.00 65.81 198 ARG A CA 1
ATOM 1598 C C . ARG A 1 198 ? 16.714 26.168 -18.997 1.00 65.81 198 ARG A C 1
ATOM 1600 O O . ARG A 1 198 ? 16.973 26.741 -17.939 1.00 65.81 198 ARG A O 1
ATOM 1607 N N . SER A 1 199 ? 15.495 25.706 -19.271 1.00 78.69 199 SER A N 1
ATOM 1608 C CA . SER A 1 199 ? 14.439 25.706 -18.262 1.00 78.69 199 SER A CA 1
ATOM 1609 C C . SER A 1 199 ? 14.740 24.686 -17.160 1.00 78.69 199 SER A C 1
ATOM 1611 O O . SER A 1 199 ? 15.295 23.612 -17.407 1.00 78.69 199 SER A O 1
ATOM 1613 N N . GLU A 1 200 ? 14.316 24.994 -15.936 1.00 80.50 200 GLU A N 1
ATOM 1614 C CA . GLU A 1 200 ? 14.365 24.052 -14.811 1.00 80.50 200 GLU A CA 1
ATOM 1615 C C . GLU A 1 200 ? 13.583 22.763 -15.129 1.00 80.50 200 GLU A C 1
ATOM 1617 O O . GLU A 1 200 ? 13.983 21.666 -14.751 1.00 80.50 200 GLU A O 1
ATOM 1622 N N . ALA A 1 201 ? 12.495 22.875 -15.901 1.00 74.00 201 ALA A N 1
ATOM 1623 C CA . ALA A 1 201 ? 11.709 21.733 -16.358 1.00 74.00 201 ALA A CA 1
ATOM 1624 C C . ALA A 1 201 ? 12.518 20.784 -17.259 1.00 74.00 201 ALA A C 1
ATOM 1626 O O . ALA A 1 201 ? 12.418 19.569 -17.097 1.00 74.00 201 ALA A O 1
ATOM 1627 N N . TRP A 1 202 ? 13.340 21.323 -18.164 1.00 81.88 202 TRP A N 1
ATOM 1628 C CA . TRP A 1 202 ? 14.203 20.522 -19.033 1.00 81.88 202 TRP A CA 1
ATOM 1629 C C . TRP A 1 202 ? 15.339 19.858 -18.255 1.00 81.88 202 TRP A C 1
ATOM 1631 O O . TRP A 1 202 ? 15.576 18.665 -18.417 1.00 81.88 202 TRP A O 1
ATOM 1641 N N . GLN A 1 203 ? 15.969 20.580 -17.326 1.00 77.81 203 GLN A N 1
ATOM 1642 C CA . GLN A 1 203 ? 17.002 20.014 -16.449 1.00 77.81 203 GLN A CA 1
ATOM 1643 C C . GLN A 1 203 ? 16.446 18.893 -15.556 1.00 77.81 203 GLN A C 1
ATOM 1645 O O . GLN A 1 203 ? 17.067 17.839 -15.409 1.00 77.81 203 GLN A O 1
ATOM 1650 N N . ASN A 1 204 ? 15.243 19.081 -15.007 1.00 77.31 204 ASN A N 1
ATOM 1651 C CA . ASN A 1 204 ? 14.556 18.053 -14.229 1.00 77.31 204 ASN A CA 1
ATOM 1652 C C . ASN A 1 204 ? 14.209 16.838 -15.092 1.00 77.31 204 ASN A C 1
ATOM 1654 O O . ASN A 1 204 ? 14.426 15.708 -14.661 1.00 77.31 204 ASN A O 1
ATOM 1658 N N . PHE A 1 205 ? 13.715 17.049 -16.315 1.00 78.75 205 PHE A N 1
ATOM 1659 C CA . PHE A 1 205 ? 13.461 15.962 -17.257 1.00 78.75 205 PHE A CA 1
ATOM 1660 C C . PHE A 1 205 ? 14.733 15.166 -17.563 1.00 78.75 205 PHE A C 1
ATOM 1662 O O . PHE A 1 205 ? 14.704 13.946 -17.445 1.00 78.75 205 PHE A O 1
ATOM 1669 N N . GLN A 1 206 ? 15.844 15.834 -17.889 1.00 76.56 206 GLN A N 1
ATOM 1670 C CA . GLN A 1 206 ? 17.136 15.186 -18.137 1.00 76.56 206 GLN A CA 1
ATOM 1671 C C . GLN A 1 206 ? 17.563 14.330 -16.937 1.00 76.56 206 GLN A C 1
ATOM 1673 O O . GLN A 1 206 ? 17.851 13.147 -17.094 1.00 76.56 206 GLN A O 1
ATOM 1678 N N . SER A 1 207 ? 17.491 14.893 -15.726 1.00 73.25 207 SER A N 1
ATOM 1679 C CA . SER A 1 207 ? 17.827 14.200 -14.475 1.00 73.25 207 SER A CA 1
ATOM 1680 C C . SER A 1 207 ? 16.938 12.974 -14.212 1.00 73.25 207 SER A C 1
ATOM 1682 O O . SER A 1 207 ? 17.438 11.882 -13.930 1.00 73.25 207 SER A O 1
ATOM 1684 N N . TYR A 1 208 ? 15.615 13.107 -14.362 1.00 70.75 208 TYR A N 1
ATOM 1685 C CA . TYR A 1 208 ? 14.679 11.991 -14.194 1.00 70.75 208 TYR A CA 1
ATOM 1686 C C . TYR A 1 208 ? 14.830 10.931 -15.279 1.00 70.75 208 TYR A C 1
ATOM 1688 O O . TYR A 1 208 ? 14.726 9.740 -14.985 1.00 70.75 208 TYR A O 1
ATOM 1696 N N . PHE A 1 209 ? 15.060 11.345 -16.522 1.00 72.31 209 PHE A N 1
ATOM 1697 C CA . PHE A 1 209 ? 15.301 10.442 -17.633 1.00 72.31 209 PHE A CA 1
ATOM 1698 C C . PHE A 1 209 ? 16.570 9.637 -17.375 1.00 72.31 209 PHE A C 1
ATOM 1700 O O . PHE A 1 209 ? 16.519 8.410 -17.385 1.00 72.31 209 PHE A O 1
ATOM 1707 N N . ASP A 1 210 ? 17.676 10.288 -17.021 1.00 66.88 210 ASP A N 1
ATOM 1708 C CA . ASP A 1 210 ? 18.921 9.602 -16.691 1.00 66.88 210 ASP A CA 1
ATOM 1709 C C . ASP A 1 210 ? 18.750 8.652 -15.508 1.00 66.88 210 ASP A C 1
ATOM 1711 O O . ASP A 1 210 ? 19.183 7.501 -15.597 1.00 66.88 210 ASP A O 1
ATOM 1715 N N . GLN A 1 211 ? 18.040 9.060 -14.450 1.00 59.16 211 GLN A N 1
ATOM 1716 C CA . GLN A 1 211 ? 17.711 8.193 -13.317 1.00 59.16 211 GLN A CA 1
ATOM 1717 C C . GLN A 1 211 ? 16.869 6.980 -13.748 1.00 59.16 211 GLN A C 1
ATOM 1719 O O . GLN A 1 211 ? 17.145 5.849 -13.355 1.00 59.16 211 GLN A O 1
ATOM 1724 N N . ARG A 1 212 ? 15.846 7.174 -14.586 1.00 60.56 212 ARG A N 1
ATOM 1725 C CA . ARG A 1 212 ? 14.987 6.085 -15.072 1.00 60.56 212 ARG A CA 1
ATOM 1726 C C . ARG A 1 212 ? 15.750 5.148 -15.993 1.00 60.56 212 ARG A C 1
ATOM 1728 O O . ARG A 1 212 ? 15.698 3.941 -15.796 1.00 60.56 212 ARG A O 1
ATOM 1735 N N . VAL A 1 213 ? 16.505 5.662 -16.956 1.00 58.53 213 VAL A N 1
ATOM 1736 C CA . VAL A 1 213 ? 17.253 4.814 -17.890 1.00 58.53 213 VAL A CA 1
ATOM 1737 C C . VAL A 1 213 ? 18.479 4.170 -17.226 1.00 58.53 213 VAL A C 1
ATOM 1739 O O . VAL A 1 213 ? 18.971 3.165 -17.726 1.00 58.53 213 VAL A O 1
ATOM 1742 N N . SER A 1 214 ? 18.977 4.677 -16.096 1.00 57.00 214 SER A N 1
ATOM 1743 C CA . SER A 1 214 ? 19.964 3.950 -15.274 1.00 57.00 214 SER A CA 1
ATOM 1744 C C . SER A 1 214 ? 19.332 2.853 -14.407 1.00 57.00 214 SER A C 1
ATOM 1746 O O . SER A 1 214 ? 19.989 1.853 -14.126 1.00 57.00 214 SER A O 1
ATOM 1748 N N . LEU A 1 215 ? 18.048 2.974 -14.057 1.00 53.31 215 LEU A N 1
ATOM 1749 C CA . LEU A 1 215 ? 17.296 1.945 -13.328 1.00 53.31 215 LEU A CA 1
ATOM 1750 C C . LEU A 1 215 ? 16.737 0.828 -14.238 1.00 53.31 215 LEU A C 1
ATOM 1752 O O . LEU A 1 215 ? 16.618 -0.317 -13.800 1.00 53.31 215 LEU A O 1
ATOM 1756 N N . VAL A 1 216 ? 16.380 1.138 -15.491 1.00 48.56 216 VAL A N 1
ATOM 1757 C CA . VAL A 1 216 ? 15.431 0.327 -16.285 1.00 48.56 216 VAL A CA 1
ATOM 1758 C C . VAL A 1 216 ? 16.005 -0.800 -17.174 1.00 48.56 216 VAL A C 1
ATOM 1760 O O . VAL A 1 216 ? 15.240 -1.720 -17.448 1.00 48.56 216 VAL A O 1
ATOM 1763 N N . PRO A 1 217 ? 17.293 -0.915 -17.566 1.00 50.03 217 PRO A N 1
ATOM 1764 C CA . PRO A 1 217 ? 17.750 -2.091 -18.309 1.00 50.03 217 PRO A CA 1
ATOM 1765 C C . PRO A 1 217 ? 18.348 -3.129 -17.350 1.00 50.03 217 PRO A C 1
ATOM 1767 O O . PRO A 1 217 ? 19.457 -3.618 -17.554 1.00 50.03 217 PRO A O 1
ATOM 1770 N N . SER A 1 218 ? 17.676 -3.409 -16.236 1.00 45.41 218 SER A N 1
ATOM 1771 C CA . SER A 1 218 ? 18.109 -4.446 -15.288 1.00 45.41 218 SER A CA 1
ATOM 1772 C C . SER A 1 218 ? 17.417 -5.792 -15.521 1.00 45.41 218 SER A C 1
ATOM 1774 O O . SER A 1 218 ? 17.716 -6.751 -14.821 1.00 45.41 218 SER A O 1
ATOM 1776 N N . LEU A 1 219 ? 16.524 -5.892 -16.510 1.00 47.25 219 LEU A N 1
ATOM 1777 C CA . LEU A 1 219 ? 15.636 -7.044 -16.652 1.00 47.25 219 LEU A CA 1
ATOM 1778 C C . LEU A 1 219 ? 15.411 -7.444 -18.123 1.00 47.25 219 LEU A C 1
ATOM 1780 O O . LEU A 1 219 ? 14.291 -7.768 -18.478 1.00 47.25 219 LEU A O 1
ATOM 1784 N N . GLY A 1 220 ? 16.437 -7.482 -18.993 1.00 48.75 220 GLY A N 1
ATOM 1785 C CA . GLY A 1 220 ? 16.320 -8.044 -20.363 1.00 48.75 220 GLY A CA 1
ATOM 1786 C C . GLY A 1 220 ? 17.604 -8.712 -20.889 1.00 48.75 220 GLY A C 1
ATOM 1787 O O . GLY A 1 220 ? 18.682 -8.190 -20.607 1.00 48.75 220 GLY A O 1
ATOM 1788 N N . ALA A 1 221 ? 17.546 -9.803 -21.670 1.00 44.03 221 ALA A N 1
ATOM 1789 C CA . ALA A 1 221 ? 18.729 -10.244 -22.433 1.00 44.03 221 ALA A CA 1
ATOM 1790 C C . ALA A 1 221 ? 19.154 -9.147 -23.423 1.00 44.03 221 ALA A C 1
ATOM 1792 O O . ALA A 1 221 ? 18.303 -8.445 -23.968 1.00 44.03 221 ALA A O 1
ATOM 1793 N N . GLY A 1 222 ? 20.460 -8.953 -23.620 1.00 50.31 222 GLY A N 1
ATOM 1794 C CA . GLY A 1 222 ? 20.980 -7.839 -24.424 1.00 50.31 222 GLY A CA 1
ATOM 1795 C C . GLY A 1 222 ? 21.145 -6.512 -23.671 1.00 50.31 222 GLY A C 1
ATOM 1796 O O . GLY A 1 222 ? 21.718 -5.564 -24.208 1.00 50.31 222 GLY A O 1
ATOM 1797 N N . SER A 1 223 ? 20.675 -6.425 -22.419 1.00 56.94 223 SER A N 1
ATOM 1798 C CA . SER A 1 223 ? 20.736 -5.184 -21.632 1.00 56.94 223 SER A CA 1
ATOM 1799 C C . SER A 1 223 ? 22.161 -4.761 -21.281 1.00 56.94 223 SER A C 1
ATOM 1801 O O . SER A 1 223 ? 22.436 -3.564 -21.207 1.00 56.94 223 SER A O 1
ATOM 1803 N N . ASP A 1 224 ? 23.073 -5.717 -21.092 1.00 53.66 224 ASP A N 1
ATOM 1804 C CA . ASP A 1 224 ? 24.479 -5.425 -20.806 1.00 53.66 224 ASP A CA 1
ATOM 1805 C C . ASP A 1 224 ? 25.202 -4.873 -22.043 1.00 53.66 224 ASP A C 1
ATOM 1807 O O . ASP A 1 224 ? 25.977 -3.924 -21.912 1.00 53.66 224 ASP A O 1
ATOM 1811 N N . GLN A 1 225 ? 24.886 -5.380 -23.246 1.00 55.41 225 GLN A N 1
ATOM 1812 C CA . GLN A 1 225 ? 25.375 -4.802 -24.504 1.00 55.41 225 GLN A CA 1
ATOM 1813 C C . GLN A 1 225 ? 24.796 -3.403 -24.747 1.00 55.41 225 GLN A C 1
ATOM 1815 O O . GLN A 1 225 ? 25.550 -2.480 -25.031 1.00 55.41 225 GLN A O 1
ATOM 1820 N N . ILE A 1 226 ? 23.486 -3.200 -24.548 1.00 55.91 226 ILE A N 1
ATOM 1821 C CA . ILE A 1 226 ? 22.883 -1.861 -24.653 1.00 55.91 226 ILE A CA 1
ATOM 1822 C C . ILE A 1 226 ? 23.549 -0.894 -23.666 1.00 55.91 226 ILE A C 1
ATOM 1824 O O . ILE A 1 226 ? 23.827 0.249 -24.024 1.00 55.91 226 ILE A O 1
ATOM 1828 N N . ARG A 1 227 ? 23.836 -1.336 -22.433 1.00 59.34 227 ARG A N 1
ATOM 1829 C CA . ARG A 1 227 ? 24.478 -0.513 -21.397 1.00 59.34 227 ARG A CA 1
ATOM 1830 C C . ARG A 1 227 ? 25.904 -0.117 -21.771 1.00 59.34 227 ARG A C 1
ATOM 1832 O O . ARG A 1 227 ? 26.266 1.033 -21.543 1.00 59.34 227 ARG A O 1
ATOM 1839 N N . SER A 1 228 ? 26.694 -1.033 -22.333 1.00 55.22 228 SER A N 1
ATOM 1840 C CA . SER A 1 228 ? 28.074 -0.747 -22.743 1.00 55.22 228 SER A CA 1
ATOM 1841 C C . SER A 1 228 ? 28.158 0.134 -23.993 1.00 55.22 228 SER A C 1
ATOM 1843 O O . SER A 1 228 ? 29.165 0.811 -24.186 1.00 55.22 228 SER A O 1
ATOM 1845 N N . THR A 1 229 ? 27.095 0.185 -24.803 1.00 54.47 229 THR A N 1
ATOM 1846 C CA . THR A 1 229 ? 27.021 1.030 -26.003 1.00 54.47 229 THR A CA 1
ATOM 1847 C C . THR A 1 229 ? 26.211 2.316 -25.820 1.00 54.47 229 THR A C 1
ATOM 1849 O O . THR A 1 229 ? 26.147 3.123 -26.741 1.00 54.47 229 THR A O 1
ATOM 1852 N N . LYS A 1 230 ? 25.563 2.534 -24.672 1.00 58.66 230 LYS A N 1
ATOM 1853 C CA . LYS A 1 230 ? 24.586 3.619 -24.504 1.00 58.66 230 LYS A CA 1
ATOM 1854 C C . LYS A 1 230 ? 25.229 5.007 -24.612 1.00 58.66 230 LYS A C 1
ATOM 1856 O O . LYS A 1 230 ? 26.081 5.366 -23.803 1.00 58.66 230 LYS A O 1
ATOM 1861 N N . LEU A 1 231 ? 24.707 5.828 -25.523 1.00 52.09 231 LEU A N 1
ATOM 1862 C CA . LEU A 1 231 ? 24.907 7.280 -25.535 1.00 52.09 231 LEU A CA 1
ATOM 1863 C C . LEU A 1 231 ? 23.553 7.964 -25.303 1.00 52.09 231 LEU A C 1
ATOM 1865 O O . LEU A 1 231 ? 22.616 7.768 -26.074 1.00 52.09 231 LEU A O 1
ATOM 1869 N N . THR A 1 232 ? 23.429 8.759 -24.238 1.00 55.66 232 THR A N 1
ATOM 1870 C CA . THR A 1 232 ? 22.329 9.729 -24.124 1.00 55.66 232 THR A CA 1
ATOM 1871 C C . THR A 1 232 ? 22.853 11.059 -24.651 1.00 55.66 232 THR A C 1
ATOM 1873 O O . THR A 1 232 ? 23.789 11.612 -24.075 1.00 55.66 232 THR A O 1
ATOM 1876 N N . GLN A 1 233 ? 22.271 11.572 -25.734 1.00 54.94 233 GLN A N 1
ATOM 1877 C CA . GLN A 1 233 ? 22.590 12.901 -26.248 1.00 54.94 233 GLN A CA 1
ATOM 1878 C C . GLN A 1 233 ? 21.319 13.744 -26.269 1.00 54.94 233 GLN A C 1
ATOM 1880 O O . GLN A 1 233 ? 20.349 13.410 -26.944 1.00 54.94 233 GLN A O 1
ATOM 1885 N N . PHE A 1 234 ? 21.335 14.843 -25.522 1.00 58.84 234 PHE A N 1
ATOM 1886 C CA . PHE A 1 234 ? 20.296 15.861 -25.592 1.00 58.84 234 PHE A CA 1
ATOM 1887 C C . PHE A 1 234 ? 20.725 16.889 -26.634 1.00 58.84 234 PHE A C 1
ATOM 1889 O O . PHE A 1 234 ? 21.791 17.493 -26.507 1.00 58.84 234 PHE A O 1
ATOM 1896 N N . LEU A 1 235 ? 19.927 17.032 -27.689 1.00 58.34 235 LEU A N 1
ATOM 1897 C CA . LEU A 1 235 ? 20.179 17.973 -28.772 1.00 58.34 235 LEU A CA 1
ATOM 1898 C C . LEU A 1 235 ? 19.230 19.157 -28.608 1.00 58.34 235 LEU A C 1
ATOM 1900 O O . LEU A 1 235 ? 18.019 18.962 -28.533 1.00 58.34 235 LEU A O 1
ATOM 1904 N N . ASN A 1 236 ? 19.788 20.365 -28.559 1.00 57.25 236 ASN A N 1
ATOM 1905 C CA . ASN A 1 236 ? 18.998 21.588 -28.656 1.00 57.25 236 ASN A CA 1
ATOM 1906 C C . ASN A 1 236 ? 18.809 21.876 -30.146 1.00 57.25 236 ASN A C 1
ATOM 1908 O O . ASN A 1 236 ? 19.787 21.871 -30.900 1.00 57.25 236 ASN A O 1
ATOM 1912 N N . TYR A 1 237 ? 17.570 22.084 -30.572 1.00 54.22 237 TYR A N 1
ATOM 1913 C CA . TYR A 1 237 ? 17.253 22.416 -31.955 1.00 54.22 237 TYR A CA 1
ATOM 1914 C C . TYR A 1 237 ? 16.852 23.892 -32.013 1.00 54.22 237 TYR A C 1
ATOM 1916 O O . TYR A 1 237 ? 15.838 24.274 -31.437 1.00 54.22 237 TYR A O 1
ATOM 1924 N N . GLU A 1 238 ? 17.680 24.718 -32.658 1.00 54.62 238 GLU A N 1
ATOM 1925 C CA . GLU A 1 238 ? 17.516 26.182 -32.719 1.00 54.62 238 GLU A CA 1
ATOM 1926 C C . GLU A 1 238 ? 16.956 26.675 -34.072 1.00 54.62 238 GLU A C 1
ATOM 1928 O O . GLU A 1 238 ? 16.953 27.876 -34.340 1.00 54.62 238 GLU A O 1
ATOM 1933 N N . GLU A 1 239 ? 16.479 25.780 -34.941 1.00 54.47 239 GLU A N 1
ATOM 1934 C CA . GLU A 1 239 ? 15.963 26.150 -36.267 1.00 54.47 239 GLU A CA 1
ATOM 1935 C C . GLU A 1 239 ? 14.446 26.445 -36.271 1.00 54.47 239 GLU A C 1
ATOM 1937 O O . GLU A 1 239 ? 13.705 25.921 -35.432 1.00 54.47 239 GLU A O 1
ATOM 1942 N N . PRO A 1 240 ? 13.970 27.305 -37.198 1.00 52.94 240 PRO A N 1
ATOM 1943 C CA . PRO A 1 240 ? 12.556 27.650 -37.319 1.00 52.94 240 PRO A CA 1
ATOM 1944 C C . PRO A 1 240 ? 11.710 26.430 -37.717 1.00 52.94 240 PRO A C 1
ATOM 1946 O O . PRO A 1 240 ? 12.137 25.604 -38.516 1.00 52.94 240 PRO A O 1
ATOM 1949 N N . GLU A 1 241 ? 10.492 26.338 -37.170 1.00 52.41 241 GLU A N 1
ATOM 1950 C CA . GLU A 1 241 ? 9.573 25.182 -37.259 1.00 52.41 241 GLU A CA 1
ATOM 1951 C C . GLU A 1 241 ? 9.200 24.721 -38.690 1.00 52.41 241 GLU A C 1
ATOM 1953 O O . GLU A 1 241 ? 8.577 23.670 -38.846 1.00 52.41 241 GLU A O 1
ATOM 1958 N N . ASP A 1 242 ? 9.599 25.453 -39.732 1.00 51.94 242 ASP A N 1
ATOM 1959 C CA . ASP A 1 242 ? 9.213 25.205 -41.126 1.00 51.94 242 ASP A CA 1
ATOM 1960 C C . ASP A 1 242 ? 9.924 24.000 -41.787 1.00 51.94 242 ASP A C 1
ATOM 1962 O O . ASP A 1 242 ? 9.435 23.495 -42.799 1.00 51.94 242 ASP A O 1
ATOM 1966 N N . ASP A 1 243 ? 11.018 23.476 -41.217 1.00 50.03 243 ASP A N 1
ATOM 1967 C CA . ASP A 1 243 ? 11.805 22.378 -41.821 1.00 50.03 243 ASP A CA 1
ATOM 1968 C C . ASP A 1 243 ? 11.505 20.963 -41.269 1.00 50.03 243 ASP A C 1
ATOM 1970 O O . ASP A 1 243 ? 12.136 19.976 -41.657 1.00 50.03 243 ASP A O 1
ATOM 1974 N N . LEU A 1 244 ? 10.466 20.788 -40.442 1.00 48.22 244 LEU A N 1
ATOM 1975 C CA . LEU A 1 244 ? 10.061 19.472 -39.903 1.00 48.22 244 LEU A CA 1
ATOM 1976 C C . LEU A 1 244 ? 9.326 18.551 -40.908 1.00 48.22 244 LEU A C 1
ATOM 1978 O O . LEU A 1 244 ? 8.622 17.620 -40.514 1.00 48.22 244 LEU A O 1
ATOM 1982 N N . THR A 1 245 ? 9.515 18.727 -42.218 1.00 48.09 245 THR A N 1
ATOM 1983 C CA . THR A 1 245 ? 8.892 17.871 -43.254 1.00 48.09 245 THR A CA 1
ATOM 1984 C C . THR A 1 245 ? 9.527 16.477 -43.401 1.00 48.09 245 THR A C 1
ATOM 1986 O O . THR A 1 245 ? 9.124 15.695 -44.264 1.00 48.09 245 THR A O 1
ATOM 1989 N N . PHE A 1 246 ? 10.480 16.098 -42.543 1.00 46.75 246 PHE A N 1
ATOM 1990 C CA . PHE A 1 246 ? 11.249 14.854 -42.696 1.00 46.75 246 PHE A CA 1
ATOM 1991 C C . PHE A 1 246 ? 10.673 13.588 -42.034 1.00 46.75 246 PHE A C 1
ATOM 1993 O O . PHE A 1 246 ? 11.277 12.524 -42.164 1.00 46.75 246 PHE A O 1
ATOM 2000 N N . CYS A 1 247 ? 9.499 13.641 -41.396 1.00 41.41 247 CYS A N 1
ATOM 2001 C CA . CYS A 1 247 ? 8.909 12.469 -40.723 1.00 41.41 247 CYS A CA 1
ATOM 2002 C C . CYS A 1 247 ? 7.661 11.869 -41.397 1.00 41.41 247 CYS A C 1
ATOM 2004 O O . CYS A 1 247 ? 7.021 11.019 -40.786 1.00 41.41 247 CYS A O 1
ATOM 2006 N N . ASP A 1 248 ? 7.332 12.244 -42.640 1.00 39.88 248 ASP A N 1
ATOM 2007 C CA . ASP A 1 248 ? 6.119 11.750 -43.330 1.00 39.88 248 ASP A CA 1
ATOM 2008 C C . ASP A 1 248 ? 6.395 10.890 -44.584 1.00 39.88 248 ASP A C 1
ATOM 2010 O O . ASP A 1 248 ? 5.521 10.654 -45.413 1.00 39.88 248 ASP A O 1
ATOM 2014 N N . LYS A 1 249 ? 7.624 10.375 -44.743 1.00 40.44 249 LYS A N 1
ATOM 2015 C CA . LYS A 1 249 ? 7.987 9.439 -45.828 1.00 40.44 249 LYS A CA 1
ATOM 2016 C C . LYS A 1 249 ? 8.303 8.037 -45.308 1.00 40.44 249 LYS A C 1
ATOM 2018 O O . LYS A 1 249 ? 9.402 7.525 -45.489 1.00 40.44 249 LYS A O 1
ATOM 2023 N N . SER A 1 250 ? 7.329 7.408 -44.658 1.00 40.19 250 SER A N 1
ATOM 2024 C CA . SER A 1 250 ? 7.319 5.951 -44.429 1.00 40.19 250 SER A CA 1
ATOM 2025 C C . SER A 1 250 ? 5.991 5.291 -44.821 1.00 40.19 250 SER A C 1
ATOM 2027 O O . SER A 1 250 ? 5.711 4.154 -44.453 1.00 40.19 250 SER A O 1
ATOM 2029 N N . SER A 1 251 ? 5.196 5.973 -45.645 1.00 41.19 251 SER A N 1
ATOM 2030 C CA . SER A 1 251 ? 4.021 5.436 -46.333 1.00 41.19 251 SER A CA 1
ATOM 2031 C C . SER A 1 251 ? 4.364 5.024 -47.776 1.00 41.19 251 SER A C 1
ATOM 2033 O O . SER A 1 251 ? 3.727 5.459 -48.728 1.00 41.19 251 SER A O 1
ATOM 2035 N N . GLU A 1 252 ? 5.360 4.148 -47.955 1.00 37.56 252 GLU A N 1
ATOM 2036 C CA . GLU A 1 252 ? 5.560 3.418 -49.219 1.00 37.56 252 GLU A CA 1
ATOM 2037 C C . GLU A 1 252 ? 5.047 1.972 -49.086 1.00 37.56 252 GLU A C 1
ATOM 2039 O O . GLU A 1 252 ? 5.703 1.080 -48.558 1.00 37.56 252 GLU A O 1
ATOM 2044 N N . THR A 1 253 ? 3.805 1.798 -49.549 1.00 35.56 253 THR A N 1
ATOM 2045 C CA . THR A 1 253 ? 3.269 0.651 -50.311 1.00 35.56 253 THR A CA 1
ATOM 2046 C C . THR A 1 253 ? 3.699 -0.776 -49.931 1.00 35.56 253 THR A C 1
ATOM 2048 O O . THR A 1 253 ? 4.722 -1.289 -50.376 1.00 35.56 253 THR A O 1
ATOM 2051 N N . PHE A 1 254 ? 2.784 -1.495 -49.268 1.00 34.38 254 PHE A N 1
ATOM 2052 C CA . PHE A 1 254 ? 2.670 -2.953 -49.376 1.00 34.38 254 PHE A CA 1
ATOM 2053 C C . PHE A 1 254 ? 2.227 -3.325 -50.804 1.00 34.38 254 PHE A C 1
ATOM 2055 O O . PHE A 1 254 ? 1.035 -3.312 -51.112 1.00 34.38 254 PHE A O 1
ATOM 2062 N N . GLU A 1 255 ? 3.165 -3.686 -51.681 1.00 32.12 255 GLU A N 1
ATOM 2063 C CA . GLU A 1 255 ? 2.825 -4.465 -52.875 1.00 32.12 255 GLU A CA 1
ATOM 2064 C C . GLU A 1 255 ? 2.584 -5.923 -52.476 1.00 32.12 255 GLU A C 1
ATOM 2066 O O . GLU A 1 255 ? 3.483 -6.662 -52.073 1.00 32.12 255 GLU A O 1
ATOM 2071 N N . THR A 1 256 ? 1.331 -6.348 -52.604 1.00 39.62 256 THR A N 1
ATOM 2072 C CA . THR A 1 256 ? 0.940 -7.753 -52.575 1.00 39.62 256 THR A CA 1
ATOM 2073 C C . THR A 1 256 ? 1.325 -8.374 -53.918 1.00 39.62 256 THR A C 1
ATOM 2075 O O . THR A 1 256 ? 0.738 -8.034 -54.943 1.00 39.62 256 THR A O 1
ATOM 2078 N N . LYS A 1 257 ? 2.279 -9.308 -53.939 1.00 32.50 257 LYS A N 1
ATOM 2079 C CA . LYS A 1 257 ? 2.407 -10.265 -55.047 1.00 32.50 257 LYS A CA 1
ATOM 2080 C C . LYS A 1 257 ? 1.901 -11.623 -54.593 1.00 32.50 257 LYS A C 1
ATOM 2082 O O . LYS A 1 257 ? 2.584 -12.348 -53.880 1.00 32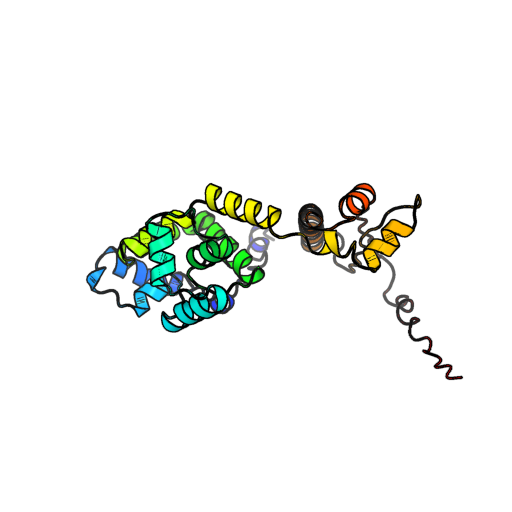.50 257 LYS A O 1
ATOM 2087 N N . ALA A 1 258 ? 0.682 -11.926 -55.024 1.00 36.47 258 ALA A N 1
ATOM 2088 C CA . ALA A 1 258 ? 0.209 -13.286 -55.194 1.00 36.47 258 ALA A CA 1
ATOM 2089 C C . ALA A 1 258 ? 0.701 -13.799 -56.556 1.00 36.47 258 ALA A C 1
ATOM 2091 O O . ALA A 1 258 ? 0.431 -13.172 -57.584 1.00 36.47 258 ALA A O 1
ATOM 2092 N N . ALA A 1 259 ? 1.417 -14.918 -56.537 1.00 41.00 259 ALA A N 1
ATOM 2093 C CA . ALA A 1 259 ? 1.475 -15.926 -57.591 1.00 41.00 259 ALA A CA 1
ATOM 2094 C C . ALA A 1 259 ? 1.867 -17.250 -56.930 1.00 41.00 259 ALA A C 1
ATOM 2096 O O . ALA A 1 259 ? 2.858 -17.234 -56.163 1.00 41.00 259 ALA A O 1
#

Organism: NCBI:txid1220207